Protein AF-A0AAW0Z6D0-F1 (afdb_monomer_lite)

Secondary structure (DSSP, 8-state):
-PPPPTTTT-EEEE--TTT--HHHHSTTTT-S-PEEEE---SSTTS-SEEEEEEETTTTEEEEEEE-SSEEEEEEEESSHHHHHHHHHHTHHHHHHHHHTTTTT---HHHHHHHHHHH-HHHHHHHGGGSTTTTPPPP---HHHHHHHHTTSGGGHHHHHHHHHHHHHHH-SSTTHHHHHHHHGGGS-HHHHHHHHHTSTT--HHHHHHHHHHHS-----S-SS--

Radius of gyration: 23.12 Å; chains: 1; bounding box: 53×52×64 Å

InterPro domains:
  IPR011257 DNA glycosylase [SSF48150] (135-218)
  IPR012904 8-oxoguanine DNA glycosylase, N-terminal [PF07934] (13-146)
  IPR052054 Oxidative DNA damage repair enzyme [PTHR10242] (6-147)

Sequence (226 aa):
MSRPPFPSGWSAIPISPKNLMLANTLPVGQSFLWHRHTLPTSSQSLPGEEFARAVNHPPRVVCLRQTSTHLYYTAVHGSQEDAELDKERGLTRAWLDDYFHLRTQPDLEGLYDGWRARDPALFGKVEVDGRAVGVRVLRQDPWECLIADMGFGYRASFIESTLQSLLAEFGDEPGRIETGLLSWRDLDVEVVREKLIALKGVGRKVADCVMLMCMDKVGDTKLIEG

Foldseek 3Di:
DDDDDPPPQKDKDFDALLQAPCQLADPPLLDLFWDKDADDDPDLAFFRIKIWGFDVPPTWIKIWGDHRTIIIIHIGDPDPVVRVVCVVVVVVVVQVCQFQVCPVCVCVVVVLVVVCVVPVPPSVCQVVVVSNRRHGRTPDDVVSVVCVVVVVSVCPVLVVQQVVVLCVVQNDPPCSSVVVLLVLLVDDLVVQQVVQCVRPPDDSVNSVVCCVPPSVCDDDPPPPDD

Structure (mmCIF, N/CA/C/O backbone):
data_AF-A0AAW0Z6D0-F1
#
_entry.id   AF-A0AAW0Z6D0-F1
#
loop_
_atom_site.group_PDB
_atom_site.id
_atom_site.type_symbol
_atom_site.label_atom_id
_atom_site.label_alt_id
_atom_site.label_comp_id
_atom_site.label_asym_id
_atom_site.label_entity_id
_atom_site.label_seq_id
_atom_site.pdbx_PDB_ins_code
_atom_site.Cartn_x
_atom_site.Cartn_y
_atom_site.Cartn_z
_atom_site.occupancy
_atom_site.B_iso_or_equiv
_atom_site.auth_seq_id
_atom_site.auth_comp_id
_atom_site.auth_asym_id
_atom_site.auth_atom_id
_atom_site.pdbx_PDB_model_num
ATOM 1 N N . MET A 1 1 ? 5.288 16.430 8.144 1.00 59.41 1 MET A N 1
ATOM 2 C CA . MET A 1 1 ? 4.992 16.098 9.561 1.00 59.41 1 MET A CA 1
ATOM 3 C C . MET A 1 1 ? 5.639 14.773 9.934 1.00 59.41 1 MET A C 1
ATOM 5 O O . MET A 1 1 ? 5.851 13.957 9.046 1.00 59.41 1 MET A O 1
ATOM 9 N N . SER A 1 2 ? 5.970 14.553 11.209 1.00 73.44 2 SER A N 1
ATOM 10 C CA . SER A 1 2 ? 6.489 13.263 11.683 1.00 73.44 2 SER A CA 1
ATOM 11 C C . SER A 1 2 ? 5.360 12.247 11.901 1.00 73.44 2 SER A C 1
ATOM 13 O O . SER A 1 2 ? 4.206 12.609 12.126 1.00 73.44 2 SER A O 1
ATOM 15 N N . ARG A 1 3 ? 5.695 10.956 11.813 1.00 78.38 3 ARG A N 1
ATOM 16 C CA . ARG A 1 3 ? 4.761 9.850 12.066 1.00 78.38 3 ARG A CA 1
ATOM 17 C C . ARG A 1 3 ? 4.301 9.859 13.535 1.00 78.38 3 ARG A C 1
ATOM 19 O O . ARG A 1 3 ? 5.161 9.960 14.413 1.00 78.38 3 ARG A O 1
ATOM 26 N N . PRO A 1 4 ? 2.996 9.698 13.827 1.00 85.06 4 PRO A N 1
ATOM 27 C CA . PRO A 1 4 ? 2.505 9.711 15.201 1.00 85.06 4 PRO A CA 1
ATOM 28 C C . PRO A 1 4 ? 2.967 8.472 15.998 1.00 85.06 4 PRO A C 1
ATOM 30 O O . PRO A 1 4 ? 3.111 7.380 15.429 1.00 85.06 4 PRO A O 1
ATOM 33 N N . PRO A 1 5 ? 3.195 8.616 17.318 1.00 86.81 5 PRO A N 1
ATOM 34 C CA . PRO A 1 5 ? 3.702 7.539 18.162 1.00 86.81 5 PRO A CA 1
ATOM 35 C C . PRO A 1 5 ? 2.630 6.476 18.416 1.00 86.81 5 PRO A C 1
ATOM 37 O O . PRO A 1 5 ? 1.617 6.749 19.043 1.00 86.81 5 PRO A O 1
ATOM 40 N N . PHE A 1 6 ? 2.869 5.231 18.007 1.00 86.75 6 PHE A N 1
ATOM 41 C CA . PHE A 1 6 ? 1.928 4.136 18.261 1.00 86.75 6 PHE A CA 1
ATOM 42 C C . PHE A 1 6 ? 1.764 3.847 19.771 1.00 86.75 6 PHE A C 1
ATOM 44 O O . PHE A 1 6 ? 2.776 3.763 20.469 1.00 86.75 6 PHE A O 1
ATOM 51 N N . PRO A 1 7 ? 0.535 3.623 20.283 1.00 86.00 7 PRO A N 1
ATOM 52 C CA . PRO A 1 7 ? -0.742 3.576 19.556 1.00 86.00 7 PRO A CA 1
ATOM 53 C C . PRO A 1 7 ? -1.450 4.937 19.410 1.00 86.00 7 PRO A C 1
ATOM 55 O O . PRO A 1 7 ? -2.489 5.016 18.761 1.00 86.00 7 PRO A O 1
ATOM 58 N N . SER A 1 8 ? -0.921 6.009 20.000 1.00 88.81 8 SER A N 1
ATOM 59 C CA . SER A 1 8 ? -1.531 7.341 19.939 1.00 88.81 8 SER A CA 1
ATOM 60 C C . SER A 1 8 ? -1.540 7.906 18.512 1.00 88.81 8 SER A C 1
ATOM 62 O O . SER A 1 8 ? -0.553 7.852 17.784 1.00 88.81 8 SER A O 1
ATOM 64 N N . GLY A 1 9 ? -2.678 8.451 18.083 1.00 87.06 9 GLY A N 1
ATOM 65 C CA . GLY A 1 9 ? -2.841 8.976 16.722 1.00 87.06 9 GLY A CA 1
ATOM 66 C C . GLY A 1 9 ? -3.036 7.908 15.640 1.00 87.06 9 GLY A C 1
ATOM 67 O O . GLY A 1 9 ? -3.141 8.261 14.470 1.00 87.06 9 GLY A O 1
ATOM 68 N N . TRP A 1 10 ? -3.134 6.626 16.009 1.00 94.38 10 TRP A N 1
ATOM 69 C CA . TRP A 1 10 ? -3.521 5.555 15.094 1.00 94.38 10 TRP A CA 1
ATOM 70 C C . TRP A 1 10 ? -5.014 5.258 15.213 1.00 94.38 10 TRP A C 1
ATOM 72 O O . TRP A 1 10 ? -5.577 5.206 16.306 1.00 94.38 10 TRP A O 1
ATOM 82 N N . SER A 1 11 ? -5.652 5.028 14.072 1.00 95.94 11 SER A N 1
ATOM 83 C CA . SER A 1 11 ? -7.020 4.519 13.995 1.00 95.94 11 SER A CA 1
ATOM 84 C C . SER A 1 11 ? -7.011 2.993 13.920 1.00 95.94 11 SER A C 1
ATOM 86 O O . SER A 1 11 ? -6.005 2.396 13.537 1.00 95.94 11 SER A O 1
ATOM 88 N N . ALA A 1 12 ? -8.123 2.349 14.277 1.00 95.94 12 ALA A N 1
ATOM 89 C CA . ALA A 1 12 ? -8.227 0.892 14.319 1.00 95.94 12 ALA A CA 1
ATOM 90 C C . ALA A 1 12 ? -9.476 0.382 13.589 1.00 95.94 12 ALA A C 1
ATOM 92 O O . ALA A 1 12 ? -10.545 0.991 13.642 1.00 95.94 12 ALA A O 1
ATOM 93 N N . ILE A 1 13 ? -9.333 -0.764 12.927 1.00 96.06 13 ILE A N 1
ATOM 94 C CA . ILE A 1 13 ? -10.403 -1.526 12.282 1.00 96.06 13 ILE A CA 1
ATOM 95 C C . ILE A 1 13 ? -10.429 -2.910 12.943 1.00 96.06 13 ILE A C 1
ATOM 97 O O . ILE A 1 13 ? -9.419 -3.613 12.868 1.00 96.06 13 ILE A O 1
ATOM 101 N N . PRO A 1 14 ? -11.533 -3.319 13.594 1.00 95.62 14 PRO A N 1
ATOM 102 C CA . PRO A 1 14 ? -11.667 -4.675 14.119 1.00 95.62 14 PRO A CA 1
ATOM 103 C C . PRO A 1 14 ? -11.673 -5.676 12.962 1.00 95.62 14 PRO A C 1
ATOM 105 O O . PRO A 1 14 ? -12.552 -5.626 12.103 1.00 95.62 14 PRO A O 1
ATOM 108 N N . ILE A 1 15 ? -10.677 -6.557 12.913 1.00 94.12 15 ILE A N 1
ATOM 109 C CA . ILE A 1 15 ? -10.559 -7.586 11.878 1.00 94.12 15 ILE A CA 1
ATOM 110 C C . ILE A 1 15 ? -9.649 -8.713 12.360 1.00 94.12 15 ILE A C 1
ATOM 112 O O . ILE A 1 15 ? -8.571 -8.473 12.907 1.00 94.12 15 ILE A O 1
ATOM 116 N N . SER A 1 16 ? -10.081 -9.957 12.153 1.00 93.25 16 SER A N 1
ATOM 117 C CA . SER A 1 16 ? -9.270 -11.125 12.488 1.00 93.25 16 SER A CA 1
ATOM 118 C C . SER A 1 16 ? -8.226 -11.408 11.395 1.00 93.25 16 SER A C 1
ATOM 120 O O . SER A 1 16 ? -8.489 -11.163 10.214 1.00 93.25 16 SER A O 1
ATOM 122 N N . PRO A 1 17 ? -7.077 -12.013 11.743 1.00 91.62 17 PRO A N 1
ATOM 123 C CA . PRO A 1 17 ? -6.090 -12.492 10.779 1.00 91.62 17 PRO A CA 1
ATOM 124 C C . PRO A 1 17 ? -6.643 -13.430 9.707 1.00 91.62 17 PRO A C 1
ATOM 126 O O . PRO A 1 17 ? -6.118 -13.466 8.604 1.00 91.62 17 PRO A O 1
ATOM 129 N N . LYS A 1 18 ? -7.716 -14.171 10.005 1.00 90.94 18 LYS A N 1
ATOM 130 C CA . LYS A 1 18 ? -8.397 -15.027 9.025 1.00 90.94 18 LYS A CA 1
ATOM 131 C C . LYS A 1 18 ? -9.112 -14.232 7.940 1.00 90.94 18 LYS A C 1
ATOM 133 O O . LYS A 1 18 ? -9.241 -14.707 6.819 1.00 90.94 18 LYS A O 1
ATOM 138 N N . ASN A 1 19 ? -9.539 -13.016 8.272 1.00 91.81 19 ASN A N 1
ATOM 139 C CA . ASN A 1 19 ? -10.192 -12.122 7.336 1.00 91.81 19 ASN A CA 1
ATOM 140 C C . ASN A 1 19 ? -9.215 -11.225 6.589 1.00 91.81 19 ASN A C 1
ATOM 142 O O . ASN A 1 19 ? -9.498 -10.878 5.452 1.00 91.81 19 ASN A O 1
ATOM 146 N N . LEU A 1 20 ? -8.084 -10.855 7.182 1.00 94.06 20 LEU A N 1
ATOM 147 C CA . LEU A 1 20 ? -6.993 -10.160 6.502 1.00 94.06 20 LEU A CA 1
ATOM 148 C C . LEU A 1 20 ? -5.705 -10.392 7.283 1.00 94.06 20 LEU A C 1
ATOM 150 O O . LEU A 1 20 ? -5.649 -10.052 8.460 1.00 94.06 20 LEU A O 1
ATOM 154 N N . MET A 1 21 ? -4.655 -10.879 6.632 1.00 93.31 21 MET A N 1
ATOM 155 C CA . MET A 1 21 ? -3.312 -10.953 7.208 1.00 93.31 21 MET A CA 1
ATOM 156 C C . MET A 1 21 ? -2.340 -10.176 6.327 1.00 93.31 21 MET A C 1
ATOM 158 O O . MET A 1 21 ? -2.068 -10.573 5.192 1.00 93.31 21 MET A O 1
ATOM 162 N N . LEU A 1 22 ? -1.800 -9.066 6.846 1.00 93.50 22 LEU A N 1
ATOM 163 C CA . LEU A 1 22 ? -0.927 -8.171 6.073 1.00 93.50 22 LEU A CA 1
ATOM 164 C C . LEU A 1 22 ? 0.319 -8.898 5.560 1.00 93.50 22 LEU A C 1
ATOM 166 O O . LEU A 1 22 ? 0.654 -8.786 4.383 1.00 93.50 22 LEU A O 1
ATOM 170 N N . ALA A 1 23 ? 0.955 -9.693 6.424 1.00 90.62 23 ALA A N 1
ATOM 171 C CA . ALA A 1 23 ? 2.169 -10.442 6.102 1.00 90.62 23 ALA A CA 1
ATOM 172 C C . ALA A 1 23 ? 1.971 -11.486 4.990 1.00 90.62 23 ALA A C 1
ATOM 174 O O . ALA A 1 23 ? 2.928 -11.794 4.284 1.00 90.62 23 ALA A O 1
ATOM 175 N N . ASN A 1 24 ? 0.740 -11.972 4.807 1.00 89.44 24 ASN A N 1
ATOM 176 C CA . ASN A 1 24 ? 0.394 -12.933 3.761 1.00 89.44 24 ASN A CA 1
ATOM 177 C C . ASN A 1 24 ? -0.228 -12.258 2.526 1.00 89.44 24 ASN A C 1
ATOM 179 O O . ASN A 1 24 ? -0.246 -12.847 1.455 1.00 89.44 24 ASN A O 1
ATOM 183 N N . THR A 1 25 ? -0.748 -11.033 2.648 1.00 87.69 25 THR A N 1
ATOM 184 C CA . THR A 1 25 ? -1.455 -10.336 1.557 1.00 87.69 25 THR A CA 1
ATOM 185 C C . THR A 1 25 ? -0.555 -9.372 0.788 1.00 87.69 25 THR A C 1
ATOM 187 O O . THR A 1 25 ? -0.628 -9.289 -0.434 1.00 87.69 25 THR A O 1
ATOM 190 N N . LEU A 1 26 ? 0.289 -8.609 1.484 1.00 88.38 26 LEU A N 1
ATOM 191 C CA . LEU A 1 26 ? 1.063 -7.531 0.864 1.00 88.38 26 LEU A CA 1
ATOM 192 C C . LEU A 1 26 ? 2.325 -8.018 0.127 1.00 88.38 26 LEU A C 1
ATOM 194 O O . LEU A 1 26 ? 2.569 -7.523 -0.969 1.00 88.38 26 LEU A O 1
ATOM 198 N N . PRO A 1 27 ? 3.104 -8.993 0.643 1.00 77.81 27 PRO A N 1
ATOM 199 C CA . PRO A 1 27 ? 4.352 -9.418 -0.003 1.00 77.81 27 PRO A CA 1
ATOM 200 C C . PRO A 1 27 ? 4.187 -10.407 -1.167 1.00 77.81 27 PRO A C 1
ATOM 202 O O . PRO A 1 27 ? 5.167 -10.722 -1.835 1.00 77.81 27 PRO A O 1
ATOM 205 N N . VAL A 1 28 ? 2.985 -10.936 -1.412 1.00 69.06 28 VAL A N 1
ATOM 206 C CA . VAL A 1 28 ? 2.760 -12.078 -2.327 1.00 69.06 28 VAL A CA 1
ATOM 207 C C . VAL A 1 28 ? 2.680 -11.690 -3.809 1.00 69.06 28 VAL A C 1
ATOM 209 O O . VAL A 1 28 ? 1.973 -12.319 -4.588 1.00 69.06 28 VAL A O 1
ATOM 212 N N . GLY A 1 29 ? 3.389 -10.633 -4.212 1.00 63.50 29 GLY A N 1
ATOM 213 C CA . GLY A 1 29 ? 3.489 -10.209 -5.613 1.00 63.50 29 GLY A CA 1
ATOM 214 C C . GLY A 1 29 ? 2.241 -9.529 -6.179 1.00 63.50 29 GLY A C 1
ATOM 215 O O . GLY A 1 29 ? 2.231 -9.185 -7.354 1.00 63.50 29 GLY A O 1
ATOM 216 N N . GLN A 1 30 ? 1.212 -9.298 -5.357 1.00 66.06 30 GLN A N 1
ATOM 217 C CA . GLN A 1 30 ? 0.069 -8.477 -5.754 1.00 66.06 30 GLN A CA 1
ATOM 218 C C . GLN A 1 30 ? 0.464 -7.005 -5.808 1.00 66.06 30 GLN A C 1
ATOM 220 O O . GLN A 1 30 ? 0.179 -6.334 -6.782 1.00 66.06 30 GLN A O 1
ATOM 225 N N . SER A 1 31 ? 1.172 -6.496 -4.796 1.00 70.50 31 SER A N 1
ATOM 226 C CA . SER A 1 31 ? 1.625 -5.105 -4.749 1.00 70.50 31 SER A CA 1
ATOM 227 C C . SER A 1 31 ? 3.102 -5.014 -4.405 1.00 70.50 31 SER A C 1
ATOM 229 O O . SER A 1 31 ? 3.565 -5.654 -3.468 1.00 70.50 31 SER A O 1
ATOM 231 N N . PHE A 1 32 ? 3.833 -4.184 -5.150 1.00 71.12 32 PHE A N 1
ATOM 232 C CA . PHE A 1 32 ? 5.273 -3.960 -4.964 1.00 71.12 32 PHE A CA 1
ATOM 233 C C . PHE A 1 32 ? 5.589 -2.667 -4.201 1.00 71.12 32 PHE A C 1
ATOM 235 O O . PHE A 1 32 ? 6.750 -2.360 -3.963 1.00 71.12 32 PHE A O 1
ATOM 242 N N . LEU A 1 33 ? 4.559 -1.900 -3.831 1.00 81.81 33 LEU A N 1
ATOM 243 C CA . LEU A 1 33 ? 4.694 -0.558 -3.250 1.00 81.81 33 LEU A CA 1
ATOM 244 C C . LEU A 1 33 ? 4.626 -0.545 -1.717 1.00 81.81 33 LEU A C 1
ATOM 246 O O . LEU A 1 33 ? 4.715 0.516 -1.101 1.00 81.81 33 LEU A O 1
ATOM 250 N N . TRP A 1 34 ? 4.416 -1.707 -1.097 1.00 88.88 34 TRP A N 1
ATOM 251 C CA . TRP A 1 34 ? 4.410 -1.840 0.354 1.00 88.88 34 TRP A CA 1
ATOM 252 C C . TRP A 1 34 ? 5.808 -2.168 0.866 1.00 88.88 34 TRP A C 1
ATOM 254 O O . TRP A 1 34 ? 6.367 -3.219 0.560 1.00 88.88 34 TRP A O 1
ATOM 264 N N . HIS A 1 35 ? 6.333 -1.291 1.711 1.00 88.62 35 HIS A N 1
ATOM 265 C CA . HIS A 1 35 ? 7.587 -1.486 2.422 1.00 88.62 35 HIS A CA 1
ATOM 266 C C . HIS A 1 35 ? 7.304 -2.090 3.795 1.00 88.62 35 HIS A C 1
ATOM 268 O O . HIS A 1 35 ? 6.498 -1.557 4.558 1.00 88.62 35 HIS A O 1
ATOM 274 N N . ARG A 1 36 ? 7.958 -3.210 4.109 1.00 91.00 36 ARG A N 1
ATOM 275 C CA . ARG A 1 36 ? 7.839 -3.908 5.395 1.00 91.00 36 ARG A CA 1
ATOM 276 C C . ARG A 1 36 ? 9.007 -3.526 6.297 1.00 91.00 36 ARG A C 1
ATOM 278 O O . ARG A 1 36 ? 10.161 -3.658 5.901 1.00 91.00 36 ARG A O 1
ATOM 285 N N . HIS A 1 37 ? 8.700 -3.123 7.521 1.00 89.81 37 HIS A N 1
ATOM 286 C CA . HIS A 1 37 ? 9.673 -2.799 8.555 1.00 89.81 37 HIS A CA 1
ATOM 287 C C . HIS A 1 37 ? 9.439 -3.669 9.786 1.00 89.81 37 HIS A C 1
ATOM 289 O O . HIS A 1 37 ? 8.338 -3.695 10.337 1.00 89.81 37 HIS A O 1
ATOM 295 N N . THR A 1 38 ? 10.483 -4.358 10.240 1.00 90.12 38 THR A N 1
ATOM 296 C CA . THR A 1 38 ? 10.457 -5.091 11.510 1.00 90.12 38 THR A CA 1
ATOM 297 C C . THR A 1 38 ? 10.580 -4.105 12.664 1.00 90.12 38 THR A C 1
ATOM 299 O O . THR A 1 38 ? 11.458 -3.241 12.663 1.00 90.12 38 THR A O 1
ATOM 302 N N . LEU A 1 39 ? 9.707 -4.233 13.658 1.00 87.44 39 LEU A N 1
ATOM 303 C CA . LEU A 1 39 ? 9.713 -3.405 14.854 1.00 87.44 39 LEU A CA 1
ATOM 304 C C . LEU A 1 39 ? 10.404 -4.147 16.011 1.00 87.44 39 LEU A C 1
ATOM 306 O O . LEU A 1 39 ? 10.239 -5.364 16.150 1.00 87.44 39 LEU A O 1
ATOM 310 N N . PRO A 1 40 ? 11.152 -3.438 16.880 1.00 80.94 40 PRO A N 1
ATOM 311 C CA . PRO A 1 40 ? 11.697 -4.035 18.091 1.00 80.94 40 PRO A CA 1
ATOM 312 C C . PRO A 1 40 ? 10.534 -4.499 18.973 1.00 80.94 40 PRO A C 1
ATOM 314 O O . PRO A 1 40 ? 9.763 -3.689 19.485 1.00 80.94 40 PRO A O 1
ATOM 317 N N . THR A 1 41 ? 10.372 -5.813 19.107 1.00 69.62 41 THR A N 1
ATOM 318 C CA . THR A 1 41 ? 9.233 -6.398 19.820 1.00 69.62 41 THR A CA 1
ATOM 319 C C . THR A 1 41 ? 9.615 -6.633 21.279 1.00 69.62 41 THR A C 1
ATOM 321 O O . THR A 1 41 ? 10.522 -7.411 21.559 1.00 69.62 41 THR A O 1
ATOM 324 N N . SER A 1 42 ? 8.924 -5.975 22.212 1.00 57.97 42 SER A N 1
ATOM 325 C CA . SER A 1 42 ? 9.089 -6.178 23.662 1.00 57.97 42 SER A CA 1
ATOM 326 C C . SER A 1 42 ? 7.956 -6.997 24.299 1.00 57.97 42 SER A C 1
ATOM 328 O O . SER A 1 42 ? 8.111 -7.476 25.420 1.00 57.97 42 SER A O 1
ATOM 330 N N . SER A 1 43 ? 6.836 -7.219 23.597 1.00 63.41 43 SER A N 1
ATOM 331 C CA . SER A 1 43 ? 5.714 -8.052 24.056 1.00 63.41 43 SER A CA 1
ATOM 332 C C . SER A 1 43 ? 4.916 -8.653 22.889 1.00 63.41 43 SER A C 1
ATOM 334 O O . SER A 1 43 ? 4.862 -8.078 21.806 1.00 63.41 43 SER A O 1
ATOM 336 N N . GLN A 1 44 ? 4.233 -9.784 23.121 1.00 62.66 44 GLN A N 1
ATOM 337 C CA . GLN A 1 44 ? 3.350 -10.430 22.128 1.00 62.66 44 GLN A CA 1
ATOM 338 C C . GLN A 1 44 ? 2.099 -9.603 21.766 1.00 62.66 44 GLN A C 1
ATOM 340 O O . GLN A 1 44 ? 1.427 -9.906 20.785 1.00 62.66 44 GLN A O 1
ATOM 345 N N . SER A 1 45 ? 1.754 -8.586 22.562 1.00 69.00 45 SER A N 1
ATOM 346 C CA . SER A 1 45 ? 0.556 -7.760 22.357 1.00 69.00 45 SER A CA 1
ATOM 347 C C . SER A 1 45 ? 0.771 -6.583 21.406 1.00 69.00 45 SER A C 1
ATOM 349 O O . SER A 1 45 ? -0.205 -5.991 20.942 1.00 69.00 45 SER A O 1
ATOM 351 N N . LEU A 1 46 ? 2.026 -6.229 21.119 1.00 79.69 46 LEU A N 1
ATOM 352 C CA . LEU A 1 46 ? 2.366 -5.149 20.204 1.00 79.69 46 LEU A CA 1
ATOM 353 C C . LEU A 1 46 ? 2.633 -5.701 18.796 1.00 79.69 46 LEU A C 1
ATOM 355 O O . LEU A 1 46 ? 3.179 -6.796 18.659 1.00 79.69 46 LEU A O 1
ATOM 359 N N . PRO A 1 47 ? 2.284 -4.950 17.738 1.00 84.56 47 PRO A N 1
ATOM 360 C CA . PRO A 1 47 ? 2.651 -5.323 16.380 1.00 84.56 47 PRO A CA 1
ATOM 361 C C . PRO A 1 47 ? 4.174 -5.441 16.242 1.00 84.56 47 PRO A C 1
ATOM 363 O O . PRO A 1 47 ? 4.895 -4.485 16.525 1.00 84.56 47 PRO A O 1
ATOM 366 N N . GLY A 1 48 ? 4.653 -6.597 15.780 1.00 87.75 48 GLY A N 1
ATOM 367 C CA . GLY A 1 48 ? 6.078 -6.822 15.506 1.00 87.75 48 GLY A CA 1
ATOM 368 C C . GLY A 1 48 ? 6.545 -6.246 14.169 1.00 87.75 48 GLY A C 1
ATOM 369 O O . GLY A 1 48 ? 7.738 -6.245 13.878 1.00 87.75 48 GLY A O 1
ATOM 370 N N . GLU A 1 49 ? 5.618 -5.757 13.343 1.00 92.25 49 GLU A N 1
ATOM 371 C CA . GLU A 1 49 ? 5.889 -5.294 11.985 1.00 92.25 49 GLU A CA 1
ATOM 372 C C . GLU A 1 49 ? 5.018 -4.094 11.622 1.00 92.25 49 GLU A C 1
ATOM 374 O O . GLU A 1 49 ? 3.900 -3.931 12.122 1.00 92.25 49 GLU A O 1
ATOM 379 N N . GLU A 1 50 ? 5.529 -3.278 10.709 1.00 93.81 50 GLU A N 1
ATOM 380 C CA . GLU A 1 50 ? 4.813 -2.176 10.085 1.00 93.81 50 GLU A CA 1
ATOM 381 C C . GLU A 1 50 ? 4.937 -2.258 8.565 1.00 93.81 50 GLU A C 1
ATOM 383 O O . GLU A 1 50 ? 6.003 -2.564 8.033 1.00 93.81 50 GLU A O 1
ATOM 388 N N . PHE A 1 51 ? 3.848 -1.946 7.870 1.00 94.69 51 PHE A N 1
ATOM 389 C CA . PHE A 1 51 ? 3.816 -1.827 6.419 1.00 94.69 51 PHE A CA 1
ATOM 390 C C . PHE A 1 51 ? 3.534 -0.378 6.041 1.00 94.69 51 PHE A C 1
ATOM 392 O O . PHE A 1 51 ? 2.564 0.198 6.525 1.00 94.69 51 PHE A O 1
ATOM 399 N N . ALA A 1 52 ? 4.354 0.215 5.180 1.00 94.06 52 ALA A N 1
ATOM 400 C CA . ALA A 1 52 ? 4.195 1.592 4.728 1.00 94.06 52 ALA A CA 1
ATOM 401 C C . ALA A 1 52 ? 4.099 1.662 3.202 1.00 94.06 52 ALA A C 1
ATOM 403 O O . ALA A 1 52 ? 4.810 0.945 2.501 1.00 94.06 52 ALA A O 1
ATOM 404 N N . ARG A 1 53 ? 3.226 2.529 2.686 1.00 92.06 53 ARG A N 1
ATOM 405 C CA . ARG A 1 53 ? 3.063 2.763 1.247 1.00 92.06 53 ARG A CA 1
ATOM 406 C C . ARG A 1 53 ? 2.649 4.205 0.966 1.00 92.06 53 ARG A C 1
ATOM 408 O O . ARG A 1 53 ? 1.788 4.746 1.657 1.00 92.06 53 ARG A O 1
ATOM 415 N N . ALA A 1 54 ? 3.205 4.795 -0.089 1.00 90.19 54 ALA A N 1
ATOM 416 C CA . ALA A 1 54 ? 2.710 6.050 -0.648 1.00 90.19 54 ALA A CA 1
ATOM 417 C C . ALA A 1 54 ? 1.408 5.828 -1.438 1.00 90.19 54 ALA A C 1
ATOM 419 O O . ALA A 1 54 ? 1.294 4.898 -2.238 1.00 90.19 54 ALA A O 1
ATOM 420 N N . VAL A 1 55 ? 0.427 6.691 -1.200 1.00 89.00 55 VAL A N 1
ATOM 421 C CA . VAL A 1 55 ? -0.891 6.684 -1.834 1.00 89.00 55 VAL A CA 1
ATOM 422 C C . VAL A 1 55 ? -1.159 8.084 -2.365 1.00 89.00 55 VAL A C 1
ATOM 424 O O . VAL A 1 55 ? -0.958 9.066 -1.654 1.00 89.00 55 VAL A O 1
ATOM 427 N N . ASN A 1 56 ? -1.620 8.172 -3.609 1.00 81.31 56 ASN A N 1
ATOM 428 C CA . ASN A 1 56 ? -2.001 9.436 -4.232 1.00 81.31 56 ASN A CA 1
ATOM 429 C C . ASN A 1 56 ? -3.489 9.743 -3.997 1.00 81.31 56 ASN A C 1
ATOM 431 O O . ASN A 1 56 ? -4.256 8.888 -3.557 1.00 81.31 56 ASN A O 1
ATOM 435 N N . HIS A 1 57 ? -3.894 10.980 -4.294 1.00 79.75 57 HIS A N 1
ATOM 436 C CA . HIS A 1 57 ? -5.287 11.445 -4.225 1.00 79.75 57 HIS A CA 1
ATOM 437 C C . HIS A 1 57 ? -5.973 11.275 -2.845 1.00 79.75 57 HIS A C 1
ATOM 439 O O . HIS A 1 57 ? -6.880 10.454 -2.694 1.00 79.75 57 HIS A O 1
ATOM 445 N N . PRO A 1 58 ? -5.595 12.072 -1.826 1.00 84.88 58 PRO A N 1
ATOM 446 C CA . PRO A 1 58 ? -4.479 13.020 -1.807 1.00 84.88 58 PRO A CA 1
ATOM 447 C C . PRO A 1 58 ? -3.136 12.332 -1.485 1.00 84.88 58 PRO A C 1
ATOM 449 O O . PRO A 1 58 ? -3.144 11.250 -0.885 1.00 84.88 58 PRO A O 1
ATOM 452 N N . PRO A 1 59 ? -1.990 12.933 -1.864 1.00 87.81 59 PRO A N 1
ATOM 453 C CA . PRO A 1 59 ? -0.663 12.395 -1.567 1.00 87.81 59 PRO A CA 1
ATOM 454 C C . PRO A 1 59 ? -0.430 12.211 -0.063 1.00 87.81 59 PRO A C 1
ATOM 456 O O . PRO A 1 59 ? -0.460 13.169 0.711 1.00 87.81 59 PRO A O 1
ATOM 459 N N . ARG A 1 60 ? -0.189 10.970 0.360 1.00 92.88 60 ARG A N 1
ATOM 460 C CA . ARG A 1 60 ? 0.099 10.610 1.755 1.00 92.88 60 ARG A CA 1
ATOM 461 C C . ARG A 1 60 ? 0.834 9.282 1.848 1.00 92.88 60 ARG A C 1
ATOM 463 O O . ARG A 1 60 ? 0.717 8.433 0.969 1.00 92.88 60 ARG A O 1
ATOM 470 N N . VAL A 1 61 ? 1.548 9.067 2.945 1.00 94.25 61 VAL A N 1
ATOM 471 C CA . VAL A 1 61 ? 2.123 7.759 3.280 1.00 94.25 61 VAL A CA 1
ATOM 472 C C . VAL A 1 61 ? 1.216 7.076 4.289 1.00 94.25 61 VAL A C 1
ATOM 474 O O . VAL A 1 61 ? 1.076 7.551 5.412 1.00 94.25 61 VAL A O 1
ATOM 477 N N . VAL A 1 62 ? 0.602 5.964 3.893 1.00 95.88 62 VAL A N 1
ATOM 478 C CA . VAL A 1 62 ? -0.219 5.130 4.772 1.00 95.88 62 VAL A CA 1
ATOM 479 C C . VAL A 1 62 ? 0.680 4.118 5.467 1.00 95.88 62 VAL A C 1
ATOM 481 O O . VAL A 1 62 ? 1.398 3.367 4.809 1.00 95.88 62 VAL A O 1
ATOM 484 N N . CYS A 1 63 ? 0.616 4.081 6.794 1.00 95.88 63 CYS A N 1
ATOM 485 C CA . CYS A 1 63 ? 1.289 3.090 7.622 1.00 95.88 63 CYS A CA 1
ATOM 486 C C . CYS A 1 63 ? 0.251 2.163 8.256 1.00 95.88 63 CYS A C 1
ATOM 488 O O . CYS A 1 63 ? -0.758 2.628 8.787 1.00 95.88 63 CYS A O 1
ATOM 490 N N . LEU A 1 64 ? 0.528 0.863 8.241 1.00 96.69 64 LEU A N 1
ATOM 491 C CA . LEU A 1 64 ? -0.317 -0.194 8.773 1.00 96.69 64 LEU A CA 1
ATOM 492 C C . LEU A 1 64 ? 0.449 -1.032 9.787 1.00 96.69 64 LEU A C 1
ATOM 494 O O . LEU A 1 64 ? 1.605 -1.394 9.574 1.00 96.69 64 LEU A O 1
ATOM 498 N N . ARG A 1 65 ? -0.231 -1.393 10.869 1.00 95.19 65 ARG A N 1
ATOM 499 C CA . ARG A 1 65 ? 0.233 -2.363 11.861 1.00 95.19 65 ARG A CA 1
ATOM 500 C C . ARG A 1 65 ? -0.918 -3.289 12.203 1.00 95.19 65 ARG A C 1
ATOM 502 O O . ARG A 1 65 ? -2.070 -2.875 12.160 1.00 95.19 65 ARG A O 1
ATOM 509 N N . GLN A 1 66 ? -0.634 -4.532 12.558 1.00 94.69 66 GLN A N 1
ATOM 510 C CA . GLN A 1 66 ? -1.685 -5.512 12.813 1.00 94.69 66 GLN A CA 1
ATOM 511 C C . GLN A 1 66 ? -1.436 -6.275 14.111 1.00 94.69 66 GLN A C 1
ATOM 513 O O . GLN A 1 66 ? -0.302 -6.626 14.429 1.00 94.69 66 GLN A O 1
ATOM 518 N N . THR A 1 67 ? -2.517 -6.531 14.845 1.00 93.12 67 THR A N 1
ATOM 519 C CA . THR A 1 67 ? -2.567 -7.474 15.969 1.00 93.12 67 THR A CA 1
ATOM 520 C C . THR A 1 67 ? -3.499 -8.640 15.624 1.00 93.12 67 THR A C 1
ATOM 522 O O . THR A 1 67 ? -4.041 -8.722 14.523 1.00 93.12 67 THR A O 1
ATOM 525 N N . SER A 1 68 ? -3.726 -9.554 16.569 1.00 91.62 68 SER A N 1
ATOM 526 C CA . SER A 1 68 ? -4.653 -10.680 16.393 1.00 91.62 68 SER A CA 1
ATOM 527 C C . SER A 1 68 ? -6.131 -10.279 16.289 1.00 91.62 68 SER A C 1
ATOM 529 O O . SER A 1 68 ? -6.961 -11.125 15.964 1.00 91.62 68 SER A O 1
ATOM 531 N N . THR A 1 69 ? -6.479 -9.021 16.573 1.00 93.19 69 THR A N 1
ATOM 532 C CA . THR A 1 69 ? -7.877 -8.557 16.626 1.00 93.19 69 THR A CA 1
ATOM 533 C C . THR A 1 69 ? -8.141 -7.284 15.830 1.00 93.19 69 THR A C 1
ATOM 535 O O . THR A 1 69 ? -9.299 -6.993 15.530 1.00 93.19 69 THR A O 1
ATOM 538 N N . HIS A 1 70 ? -7.103 -6.511 15.504 1.00 95.12 70 HIS A N 1
ATOM 539 C CA . HIS A 1 70 ? -7.257 -5.209 14.868 1.00 95.12 70 HIS A CA 1
ATOM 540 C C . HIS A 1 70 ? -6.198 -4.961 13.796 1.00 95.12 70 HIS A C 1
ATOM 542 O O . HIS A 1 70 ? -5.023 -5.307 13.944 1.00 95.12 70 HIS A O 1
ATOM 548 N N . LEU A 1 71 ? -6.624 -4.263 12.748 1.00 96.38 71 LEU A N 1
ATOM 549 C CA . LEU A 1 71 ? -5.761 -3.550 11.821 1.00 96.38 71 LEU A CA 1
ATOM 550 C C . LEU A 1 71 ? -5.680 -2.091 12.272 1.00 96.38 71 LEU A C 1
ATOM 552 O O . LEU A 1 71 ? -6.685 -1.381 12.288 1.00 96.38 71 LEU A O 1
ATOM 556 N N . TYR A 1 72 ? -4.485 -1.641 12.617 1.00 96.75 72 TYR A N 1
ATOM 557 C CA . TYR A 1 72 ? -4.193 -0.252 12.931 1.00 96.75 72 TYR A CA 1
ATOM 558 C C . TYR A 1 72 ? -3.674 0.463 11.694 1.00 96.75 72 TYR A C 1
ATOM 560 O O . TYR A 1 72 ? -2.854 -0.083 10.953 1.00 96.75 72 TYR A O 1
ATOM 568 N N . TYR A 1 73 ? -4.107 1.704 11.503 1.00 96.94 73 TYR A N 1
ATOM 569 C CA . TYR A 1 73 ? -3.641 2.542 10.411 1.00 96.94 73 TYR A CA 1
ATOM 570 C C . TYR A 1 73 ? -3.424 3.993 10.838 1.00 96.94 73 TYR A C 1
ATOM 572 O O . TYR A 1 73 ? -4.098 4.518 11.726 1.00 96.94 73 TYR A O 1
ATOM 580 N N . THR A 1 74 ? -2.491 4.649 10.159 1.00 95.88 74 THR A N 1
ATOM 581 C CA . THR A 1 74 ? -2.302 6.101 10.181 1.00 95.88 74 THR A CA 1
ATOM 582 C C . THR A 1 74 ? -1.841 6.568 8.805 1.00 95.88 74 THR A C 1
ATOM 584 O O . THR 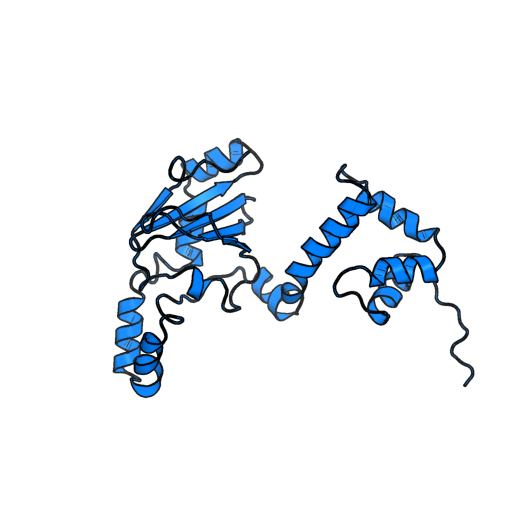A 1 74 ? -1.345 5.768 8.011 1.00 95.88 74 THR A O 1
ATOM 587 N N . ALA A 1 75 ? -1.972 7.862 8.529 1.00 95.06 75 ALA A N 1
ATOM 588 C CA . ALA A 1 75 ? -1.399 8.493 7.349 1.00 95.06 75 ALA A CA 1
ATOM 589 C C . ALA A 1 75 ? -0.476 9.652 7.752 1.00 95.06 75 ALA A C 1
ATOM 591 O O . ALA A 1 75 ? -0.697 10.300 8.774 1.00 95.06 75 ALA A O 1
ATOM 592 N N . VAL A 1 76 ? 0.580 9.867 6.968 1.00 94.12 76 VAL A N 1
ATOM 593 C CA . VAL A 1 76 ? 1.471 11.028 7.055 1.00 94.12 76 VAL A CA 1
ATOM 594 C C . VAL A 1 76 ? 1.288 11.856 5.793 1.00 94.12 76 VAL A C 1
ATOM 596 O O . VAL A 1 76 ? 1.478 11.348 4.686 1.00 94.12 76 VAL A O 1
ATOM 599 N N . HIS A 1 77 ? 0.936 13.125 5.966 1.00 92.69 77 HIS A N 1
ATOM 600 C CA . HIS A 1 77 ? 0.600 14.041 4.878 1.00 92.69 77 HIS A CA 1
ATOM 601 C C . HIS A 1 77 ? 1.712 15.065 4.641 1.00 92.69 77 HIS A C 1
ATOM 603 O O . HIS A 1 77 ? 2.517 15.361 5.535 1.00 92.69 77 HIS A O 1
ATOM 609 N N . GLY A 1 78 ? 1.749 15.599 3.418 1.00 88.00 78 GLY A N 1
ATOM 610 C CA . GLY A 1 78 ? 2.682 16.661 3.036 1.00 88.00 78 GLY A CA 1
ATOM 611 C C . GLY A 1 78 ? 2.357 18.003 3.697 1.00 88.00 78 GLY A C 1
ATOM 612 O O . GLY A 1 78 ? 3.274 18.732 4.070 1.00 88.00 78 GLY A O 1
ATOM 613 N N . SER A 1 79 ? 1.070 18.291 3.908 1.00 89.38 79 SER A N 1
ATOM 614 C CA . SER A 1 79 ? 0.569 19.530 4.510 1.00 89.38 79 SER A CA 1
ATOM 615 C C . SER A 1 79 ? -0.396 19.262 5.676 1.00 89.38 79 SER A C 1
ATOM 617 O O . SER A 1 79 ? -0.920 18.156 5.829 1.00 89.38 79 SER A O 1
ATOM 619 N N . GLN A 1 80 ? -0.624 20.279 6.515 1.00 89.00 80 GLN A N 1
ATOM 620 C CA . GLN A 1 80 ? -1.625 20.226 7.590 1.00 89.00 80 GLN A CA 1
ATOM 621 C C . GLN A 1 80 ? -3.053 20.195 7.028 1.00 89.00 80 GLN A C 1
ATOM 623 O O . GLN A 1 80 ? -3.881 19.434 7.522 1.00 89.00 80 GLN A O 1
ATOM 628 N N . GLU A 1 81 ? -3.317 20.963 5.971 1.00 89.88 81 GLU A N 1
ATOM 629 C CA . GLU A 1 81 ? -4.625 21.029 5.313 1.00 89.88 81 GLU A CA 1
ATOM 630 C C . GLU A 1 81 ? -5.057 19.652 4.786 1.00 89.88 81 GLU A C 1
ATOM 632 O O . GLU A 1 81 ? -6.182 19.218 5.030 1.00 89.88 81 GLU A O 1
ATOM 637 N N . ASP A 1 82 ? -4.140 18.909 4.151 1.00 89.50 82 ASP A N 1
ATOM 638 C CA . ASP A 1 82 ? -4.408 17.543 3.680 1.00 89.50 82 ASP A CA 1
ATOM 639 C C . ASP A 1 82 ? -4.718 16.579 4.834 1.00 89.50 82 ASP A C 1
ATOM 641 O O . ASP A 1 82 ? -5.569 15.696 4.702 1.00 89.50 82 ASP A O 1
ATOM 645 N N . ALA A 1 83 ? -4.028 16.737 5.968 1.00 90.31 83 ALA A N 1
ATOM 646 C CA . ALA A 1 83 ? -4.239 15.903 7.148 1.00 90.31 83 ALA A CA 1
ATOM 647 C C . ALA A 1 83 ? -5.615 16.155 7.782 1.00 90.31 83 ALA A C 1
ATOM 649 O O . ALA A 1 83 ? -6.304 15.211 8.176 1.00 90.31 83 ALA A O 1
ATOM 650 N N . GLU A 1 84 ? -6.028 17.419 7.867 1.00 91.75 84 GLU A N 1
ATOM 651 C CA . GLU A 1 84 ? -7.339 17.818 8.382 1.00 91.75 84 GLU A CA 1
ATOM 652 C C . GLU A 1 84 ? -8.463 17.355 7.454 1.00 91.75 84 GLU A C 1
ATOM 654 O O . GLU A 1 84 ? -9.429 16.752 7.926 1.00 91.75 84 GLU A O 1
ATOM 659 N N . LEU A 1 85 ? -8.290 17.519 6.141 1.00 91.38 85 LEU A N 1
ATOM 660 C CA . LEU A 1 85 ? -9.231 17.044 5.129 1.00 91.38 85 LEU A CA 1
ATOM 661 C C . LEU A 1 85 ? -9.411 15.519 5.175 1.00 91.38 85 LEU A C 1
ATOM 663 O O . LEU A 1 85 ? -10.538 15.021 5.113 1.00 91.38 85 LEU A O 1
ATOM 667 N N . ASP A 1 86 ? -8.314 14.764 5.290 1.00 92.94 86 ASP A N 1
ATOM 668 C CA . ASP A 1 86 ? -8.367 13.307 5.434 1.00 92.94 86 ASP A CA 1
ATOM 669 C C . ASP A 1 86 ? -9.081 12.906 6.728 1.00 92.94 86 ASP A C 1
ATOM 671 O O . ASP A 1 86 ? -9.944 12.029 6.714 1.00 92.94 86 ASP A O 1
ATOM 675 N N . LYS A 1 87 ? -8.788 13.586 7.840 1.00 90.44 87 LYS A N 1
ATOM 676 C CA . LYS A 1 87 ? -9.443 13.325 9.125 1.00 90.44 87 LYS A CA 1
ATOM 677 C C . LYS A 1 87 ? -10.946 13.611 9.079 1.00 90.44 87 LYS A C 1
ATOM 679 O O . LYS A 1 87 ? -11.717 12.825 9.622 1.00 90.44 87 LYS A O 1
ATOM 684 N N . GLU A 1 88 ? -11.357 14.705 8.444 1.00 93.38 88 GLU A N 1
ATOM 685 C CA . GLU A 1 88 ? -12.763 15.099 8.311 1.00 93.38 88 GLU A CA 1
ATOM 686 C C . GLU A 1 88 ? -13.540 14.129 7.411 1.00 93.38 88 GLU A C 1
ATOM 688 O O . GLU A 1 88 ? -14.636 13.689 7.758 1.00 93.38 88 GLU A O 1
ATOM 693 N N . ARG A 1 89 ? -12.967 13.764 6.258 1.00 93.75 89 ARG A N 1
ATOM 694 C CA . ARG A 1 89 ? -13.651 12.951 5.238 1.00 93.75 89 ARG A CA 1
ATOM 695 C C . ARG A 1 89 ? -13.393 11.451 5.353 1.00 93.75 89 ARG A C 1
ATOM 697 O O . ARG A 1 89 ? -14.029 10.667 4.651 1.00 93.75 89 ARG A O 1
ATOM 704 N N . GLY A 1 90 ? -12.458 11.038 6.204 1.00 94.62 90 GLY A N 1
ATOM 705 C CA . GLY A 1 90 ? -12.056 9.645 6.379 1.00 94.62 90 GLY A CA 1
ATOM 706 C C . GLY A 1 90 ? -11.450 9.024 5.117 1.00 94.62 90 GLY A C 1
ATOM 707 O O . GLY A 1 90 ? -11.712 7.852 4.837 1.00 94.62 90 GLY A O 1
ATOM 708 N N . LEU A 1 91 ? -10.660 9.775 4.344 1.00 94.94 91 LEU A N 1
ATOM 709 C CA . LEU A 1 91 ? -10.175 9.350 3.021 1.00 94.94 91 LEU A CA 1
ATOM 710 C C . LEU A 1 91 ? -9.280 8.110 3.109 1.00 94.94 91 LEU A C 1
ATOM 712 O O . LEU A 1 91 ? -9.428 7.172 2.327 1.00 94.94 91 LEU A O 1
ATOM 716 N N . THR A 1 92 ? -8.383 8.056 4.094 1.00 95.56 92 THR A N 1
ATOM 717 C CA . THR A 1 92 ? -7.527 6.891 4.344 1.00 95.56 92 THR A CA 1
ATOM 718 C C . THR A 1 92 ? -8.351 5.671 4.731 1.00 95.56 92 THR A C 1
ATOM 720 O O . THR A 1 92 ? -8.082 4.578 4.236 1.00 95.56 92 THR A O 1
ATOM 723 N N . ARG A 1 93 ? -9.393 5.842 5.554 1.00 96.00 93 ARG A N 1
ATOM 724 C CA . ARG A 1 93 ? -10.283 4.735 5.918 1.00 96.00 93 ARG A CA 1
ATOM 725 C C . ARG A 1 93 ? -11.045 4.210 4.706 1.00 96.00 93 ARG A C 1
ATOM 727 O O . ARG A 1 93 ? -11.062 3.004 4.484 1.00 96.00 93 ARG A O 1
ATOM 734 N N . ALA A 1 94 ? -11.651 5.108 3.933 1.00 94.69 94 ALA A N 1
ATOM 735 C CA . ALA A 1 94 ? -12.402 4.755 2.735 1.00 94.69 94 ALA A CA 1
ATOM 736 C C . ALA A 1 94 ? -11.513 4.042 1.706 1.00 94.69 94 ALA A C 1
ATOM 738 O O . ALA A 1 94 ? -11.915 3.025 1.149 1.00 94.69 94 ALA A O 1
ATOM 739 N N . TRP A 1 95 ? -10.280 4.523 1.523 1.00 94.19 95 TRP A N 1
ATOM 740 C CA . TRP A 1 95 ? -9.299 3.878 0.656 1.00 94.19 95 TRP A CA 1
ATOM 741 C C . TRP A 1 95 ? -8.930 2.473 1.139 1.00 94.19 95 TRP A C 1
ATOM 743 O O . TRP A 1 95 ? -8.925 1.555 0.333 1.00 94.19 95 TRP A O 1
ATOM 753 N N . LEU A 1 96 ? -8.673 2.265 2.436 1.00 95.44 96 LEU A N 1
ATOM 754 C CA . LEU A 1 96 ? -8.380 0.929 2.979 1.00 95.44 96 LEU A CA 1
ATOM 755 C C . LEU A 1 96 ? -9.564 -0.030 2.824 1.00 95.44 96 LEU A C 1
ATOM 757 O O . LEU A 1 96 ? -9.372 -1.193 2.467 1.00 95.44 96 LEU A O 1
ATOM 761 N N . ASP A 1 97 ? -10.779 0.459 3.083 1.00 93.88 97 ASP A N 1
ATOM 762 C CA . ASP A 1 97 ? -12.002 -0.322 2.923 1.00 93.88 97 ASP A CA 1
ATOM 763 C C . ASP A 1 97 ? -12.179 -0.799 1.472 1.00 93.88 97 ASP A C 1
ATOM 765 O O . ASP A 1 97 ? -12.628 -1.924 1.252 1.00 93.88 97 ASP A O 1
ATOM 769 N N . ASP A 1 98 ? -11.818 0.035 0.497 1.00 89.38 98 ASP A N 1
ATOM 770 C CA . ASP A 1 98 ? -11.884 -0.298 -0.925 1.00 89.38 98 ASP A CA 1
ATOM 771 C C . ASP A 1 98 ? -10.717 -1.191 -1.375 1.00 89.38 98 ASP A C 1
ATOM 773 O O . ASP A 1 98 ? -10.927 -2.250 -1.966 1.00 89.38 98 ASP A O 1
ATOM 777 N N . TYR A 1 99 ? -9.490 -0.810 -1.015 1.00 90.75 99 TYR A N 1
ATOM 778 C CA . TYR A 1 99 ? -8.245 -1.476 -1.401 1.00 90.75 99 TYR A CA 1
ATOM 779 C C . TYR A 1 99 ? -8.186 -2.937 -0.937 1.00 90.75 99 TYR A C 1
ATOM 781 O O . TYR A 1 99 ? -7.696 -3.799 -1.665 1.00 90.75 99 TYR A O 1
ATOM 789 N N . PHE A 1 100 ? -8.706 -3.228 0.261 1.00 92.62 100 PHE A N 1
ATOM 790 C CA . PHE A 1 100 ? -8.795 -4.584 0.816 1.00 92.62 100 PHE A CA 1
ATOM 791 C C . PHE A 1 100 ? -10.198 -5.207 0.694 1.00 92.62 100 PHE A C 1
ATOM 793 O O . PHE A 1 100 ? -10.448 -6.262 1.282 1.00 92.62 100 PHE A O 1
ATOM 800 N N . HIS A 1 101 ? -11.137 -4.580 -0.021 1.00 88.69 101 HIS A N 1
ATOM 801 C CA . HIS A 1 101 ? -12.522 -5.055 -0.149 1.00 88.69 101 HIS A CA 1
ATOM 802 C C . HIS A 1 101 ? -13.240 -5.300 1.195 1.00 88.69 101 HIS A C 1
ATOM 804 O O . HIS A 1 101 ? -14.068 -6.205 1.313 1.00 88.69 101 HIS A O 1
ATOM 810 N N . LEU A 1 102 ? -12.941 -4.516 2.236 1.00 91.50 102 LEU A N 1
ATOM 811 C CA . LEU A 1 102 ? -13.477 -4.737 3.587 1.00 91.50 102 LEU A CA 1
ATOM 812 C C . LEU A 1 102 ? -14.983 -4.476 3.675 1.00 91.50 102 LEU A C 1
ATOM 814 O O . LEU A 1 102 ? -15.656 -5.069 4.513 1.00 91.50 102 LEU A O 1
ATOM 818 N N . ARG A 1 103 ? -15.527 -3.601 2.819 1.00 87.69 103 ARG A N 1
ATOM 819 C CA . ARG A 1 103 ? -16.975 -3.329 2.768 1.00 87.69 103 ARG A CA 1
ATOM 820 C C . ARG A 1 103 ? -17.729 -4.299 1.872 1.00 87.69 103 ARG A C 1
ATOM 822 O O . ARG A 1 103 ? -18.808 -4.746 2.238 1.00 87.69 103 ARG A O 1
ATOM 829 N N . THR A 1 104 ? -17.182 -4.600 0.699 1.00 83.06 104 THR A N 1
ATOM 830 C CA . THR A 1 104 ? -17.845 -5.447 -0.303 1.00 83.06 104 THR A CA 1
ATOM 831 C C . THR A 1 104 ? -17.735 -6.933 0.027 1.00 83.06 104 THR A C 1
ATOM 833 O O . THR A 1 104 ? -18.633 -7.694 -0.317 1.00 83.06 104 THR A O 1
ATOM 836 N N . GLN A 1 105 ? -16.652 -7.350 0.688 1.00 84.50 105 GLN A N 1
ATOM 837 C CA . GLN A 1 105 ? -16.389 -8.736 1.085 1.00 84.50 105 GLN A CA 1
ATOM 838 C C . GLN A 1 105 ? -15.840 -8.785 2.523 1.00 84.50 105 GLN A C 1
ATOM 840 O O . GLN A 1 105 ? -14.660 -9.081 2.731 1.00 84.50 105 GLN A O 1
ATOM 845 N N . PRO A 1 106 ? -16.661 -8.462 3.538 1.00 86.19 106 PRO A N 1
ATOM 846 C CA . PRO A 1 106 ? -16.195 -8.383 4.922 1.00 86.19 106 PRO A CA 1
ATOM 847 C C . PRO A 1 106 ? -15.758 -9.744 5.480 1.00 86.19 106 PRO A C 1
ATOM 849 O O . PRO A 1 106 ? -14.777 -9.799 6.218 1.00 86.19 106 PRO A O 1
ATOM 852 N N . ASP A 1 107 ? -16.434 -10.826 5.083 1.00 90.06 107 ASP A N 1
ATOM 853 C CA . ASP A 1 107 ? -16.200 -12.186 5.577 1.00 90.06 107 ASP A CA 1
ATOM 854 C C . ASP A 1 107 ? -15.461 -13.046 4.540 1.00 90.06 107 ASP A C 1
ATOM 856 O O . ASP A 1 107 ? -16.055 -13.753 3.724 1.00 90.06 107 ASP A O 1
ATOM 860 N N . LEU A 1 108 ? -14.134 -12.941 4.545 1.00 86.94 108 LEU A N 1
ATOM 861 C CA . LEU A 1 108 ? -13.268 -13.779 3.720 1.00 86.94 108 LEU A CA 1
ATOM 862 C C . LEU A 1 108 ? -13.268 -15.228 4.220 1.00 86.94 108 LEU A C 1
ATOM 864 O O . LEU A 1 108 ? -13.192 -16.142 3.406 1.00 86.94 108 LEU A O 1
ATOM 868 N N . GLU A 1 109 ? -13.366 -15.446 5.532 1.00 88.75 109 GLU A N 1
ATOM 869 C CA . GLU A 1 109 ? -13.375 -16.794 6.109 1.00 88.75 109 GLU A CA 1
ATOM 870 C C . GLU A 1 109 ? -14.570 -17.604 5.585 1.00 88.75 109 GLU A C 1
ATOM 872 O O . GLU A 1 109 ? -14.380 -18.714 5.089 1.00 88.75 109 GLU A O 1
ATOM 877 N N . GLY A 1 110 ? -15.760 -16.997 5.537 1.00 87.56 110 GLY A N 1
ATOM 878 C CA . GLY A 1 110 ? -16.939 -17.608 4.923 1.00 87.56 110 GLY A CA 1
ATOM 879 C C . GLY A 1 110 ? -16.778 -17.915 3.425 1.00 87.56 110 GLY A C 1
ATOM 880 O O . GLY A 1 110 ? -17.275 -18.937 2.942 1.00 87.56 110 GLY A O 1
ATOM 881 N N . LEU A 1 111 ? -16.040 -17.089 2.666 1.00 85.00 111 LEU A N 1
ATOM 882 C CA . LEU A 1 111 ? -15.715 -17.392 1.262 1.00 85.00 111 LEU A CA 1
ATOM 883 C C . LEU A 1 111 ? -14.806 -18.620 1.146 1.00 85.00 111 LEU A C 1
ATOM 885 O O . LEU A 1 111 ? -15.051 -19.483 0.298 1.00 85.00 111 LEU A O 1
ATOM 889 N N . TYR A 1 112 ? -13.797 -18.717 2.011 1.00 84.31 112 TYR A N 1
ATOM 890 C CA . TYR A 1 112 ? -12.916 -19.877 2.076 1.00 84.31 112 TYR A CA 1
ATOM 891 C C . TYR A 1 112 ? -13.675 -21.146 2.472 1.00 84.31 112 TYR A C 1
ATOM 893 O O . TYR A 1 112 ? -13.444 -22.185 1.859 1.00 84.31 112 TYR A O 1
ATOM 901 N N . ASP A 1 113 ? -14.618 -21.076 3.412 1.00 86.38 113 ASP A N 1
ATOM 902 C CA . ASP A 1 113 ? -15.488 -22.208 3.752 1.00 86.38 113 ASP A CA 1
ATOM 903 C C . ASP A 1 113 ? -16.312 -22.670 2.545 1.00 86.38 113 ASP A C 1
ATOM 905 O O . ASP A 1 113 ? -16.367 -23.864 2.235 1.00 86.38 113 ASP A O 1
ATOM 909 N N . GLY A 1 114 ? -16.873 -21.725 1.786 1.00 85.88 114 GLY A N 1
ATOM 910 C CA . GLY A 1 114 ? -17.564 -22.020 0.533 1.00 85.88 114 GLY A CA 1
ATOM 911 C C . GLY A 1 114 ? -16.658 -22.662 -0.525 1.00 85.88 114 GLY A C 1
ATOM 912 O O . GLY A 1 114 ? -17.091 -23.565 -1.243 1.00 85.88 114 GLY A O 1
ATOM 913 N N . TRP A 1 115 ? -15.399 -22.229 -0.634 1.00 85.12 115 TRP A N 1
ATOM 914 C CA . TRP A 1 115 ? -14.420 -22.833 -1.543 1.00 85.12 115 TRP A CA 1
ATOM 915 C C . TRP A 1 115 ? -13.983 -24.224 -1.098 1.00 85.12 115 TRP A C 1
ATOM 917 O O . TRP A 1 115 ? -13.923 -25.117 -1.937 1.00 85.12 115 TRP A O 1
ATOM 927 N N . ARG A 1 116 ? -13.766 -24.446 0.201 1.00 85.69 116 ARG A N 1
ATOM 928 C CA . ARG A 1 116 ? -13.448 -25.767 0.767 1.00 85.69 116 ARG A CA 1
ATOM 929 C C . ARG A 1 116 ? -14.563 -26.767 0.534 1.00 85.69 116 ARG A C 1
ATOM 931 O O . ARG A 1 116 ? -14.278 -27.904 0.188 1.00 85.69 116 ARG A O 1
ATOM 938 N N . ALA A 1 117 ? -15.817 -26.347 0.693 1.00 87.31 117 ALA A N 1
ATOM 939 C CA . ALA A 1 117 ? -16.963 -27.209 0.435 1.00 87.31 117 ALA A CA 1
ATOM 940 C C . ALA A 1 117 ? -17.046 -27.636 -1.042 1.00 87.31 117 ALA A C 1
ATOM 942 O O . ALA A 1 117 ? -17.460 -28.755 -1.335 1.00 87.31 117 ALA A O 1
ATOM 943 N N . ARG A 1 118 ? -16.646 -26.756 -1.971 1.00 88.69 118 ARG A N 1
ATOM 944 C CA . ARG A 1 118 ? -16.658 -27.034 -3.417 1.00 88.69 118 ARG A CA 1
ATOM 945 C C . ARG A 1 118 ? -15.434 -27.809 -3.901 1.00 88.69 118 ARG A C 1
ATOM 947 O O . ARG A 1 118 ? -15.580 -28.675 -4.754 1.00 88.69 118 ARG A O 1
ATOM 954 N N . ASP A 1 119 ? -14.254 -27.493 -3.377 1.00 84.75 119 ASP A N 1
ATOM 955 C CA . ASP A 1 119 ? -12.986 -28.130 -3.736 1.00 84.75 119 ASP A CA 1
ATOM 956 C C . ASP A 1 119 ? -12.090 -28.319 -2.492 1.00 84.75 119 ASP A C 1
ATOM 958 O O . ASP A 1 119 ? -11.196 -27.509 -2.201 1.00 84.75 119 ASP A O 1
ATOM 962 N N . PRO A 1 120 ? -12.310 -29.411 -1.737 1.00 83.12 120 PRO A N 1
ATOM 963 C CA . PRO A 1 120 ? -11.514 -29.727 -0.556 1.00 83.12 120 PRO A CA 1
ATOM 964 C C . PRO A 1 120 ? -10.055 -30.063 -0.886 1.00 83.12 120 PRO A C 1
ATOM 966 O O . PRO A 1 120 ? -9.176 -29.885 -0.043 1.00 83.12 120 PRO A O 1
ATOM 969 N N . ALA A 1 121 ? -9.781 -30.568 -2.093 1.00 82.00 121 ALA A N 1
ATOM 970 C CA . ALA A 1 121 ? -8.444 -31.004 -2.483 1.00 82.00 121 ALA A CA 1
ATOM 971 C C . ALA A 1 121 ? -7.490 -29.813 -2.627 1.00 82.00 121 ALA A C 1
ATOM 973 O O . ALA A 1 121 ? -6.329 -29.912 -2.214 1.00 82.00 121 ALA A O 1
ATOM 974 N N . LEU A 1 122 ? -7.998 -28.701 -3.169 1.00 77.00 122 LEU A N 1
ATOM 975 C CA . LEU A 1 122 ? -7.269 -27.448 -3.300 1.00 77.00 122 LEU A CA 1
ATOM 976 C C . LEU A 1 122 ? -7.310 -26.632 -2.002 1.00 77.00 122 LEU A C 1
ATOM 978 O O . LEU A 1 122 ? -6.260 -26.319 -1.452 1.00 77.00 122 LEU A O 1
ATOM 982 N N . PHE A 1 123 ? -8.494 -26.321 -1.467 1.00 75.81 123 PHE A N 1
ATOM 983 C CA . PHE A 1 123 ? -8.630 -25.351 -0.368 1.00 75.81 123 PHE A CA 1
ATOM 984 C C . PHE A 1 123 ? -8.549 -25.957 1.039 1.00 75.81 123 PHE A C 1
ATOM 986 O O . PHE A 1 123 ? -8.305 -25.227 2.000 1.00 75.81 123 PHE A O 1
ATOM 993 N N . GLY A 1 124 ? -8.705 -27.276 1.188 1.00 68.38 124 GLY A N 1
ATOM 994 C CA . GLY A 1 124 ? -8.567 -27.963 2.478 1.00 68.38 124 GLY A CA 1
ATOM 995 C C . GLY A 1 124 ? -7.114 -28.113 2.945 1.00 68.38 124 GLY A C 1
ATOM 996 O O . GLY A 1 124 ? -6.860 -28.229 4.139 1.00 68.38 124 GLY A O 1
ATOM 997 N N . LYS A 1 125 ? -6.143 -28.067 2.023 1.00 63.59 125 LYS A N 1
ATOM 998 C CA . LYS A 1 125 ? -4.701 -28.131 2.340 1.00 63.59 125 LYS A CA 1
ATOM 999 C C . LYS A 1 125 ? -4.079 -26.761 2.618 1.00 63.59 125 LYS A C 1
ATOM 1001 O O . LYS A 1 125 ? -3.050 -26.675 3.278 1.00 63.59 125 LYS A O 1
ATOM 1006 N N . VAL A 1 126 ? -4.700 -25.696 2.112 1.00 59.62 126 VAL A N 1
ATOM 1007 C CA . VAL A 1 126 ? -4.155 -24.329 2.102 1.00 59.62 126 VAL A CA 1
ATOM 1008 C C . VAL A 1 126 ? -4.093 -23.708 3.505 1.00 59.62 126 VAL A C 1
ATOM 1010 O O . VAL A 1 126 ? -3.172 -22.948 3.790 1.00 59.62 126 VAL A O 1
ATOM 1013 N N . GLU A 1 127 ? -4.991 -24.074 4.427 1.00 56.31 127 GLU A N 1
ATOM 1014 C CA . GLU A 1 127 ? -4.905 -23.614 5.827 1.00 56.31 127 GLU A CA 1
ATOM 1015 C C . GLU A 1 127 ? -3.732 -24.209 6.610 1.00 56.31 127 GLU A C 1
ATOM 1017 O O . GLU A 1 127 ? -3.291 -23.613 7.592 1.00 56.31 127 GLU A O 1
ATOM 1022 N N . VAL A 1 128 ? -3.200 -25.355 6.178 1.00 54.66 128 VAL A N 1
ATOM 1023 C CA . VAL A 1 128 ? -2.218 -26.123 6.957 1.00 54.66 128 VAL A CA 1
ATOM 1024 C C . VAL A 1 128 ? -0.861 -25.410 7.040 1.00 54.66 128 VAL A C 1
ATOM 1026 O O . VAL A 1 128 ? -0.121 -25.631 7.993 1.00 54.66 128 VAL A O 1
ATOM 1029 N N . ASP A 1 129 ? -0.543 -24.515 6.098 1.00 60.81 129 ASP A N 1
ATOM 1030 C CA . ASP A 1 129 ? 0.779 -23.870 6.031 1.00 60.81 129 ASP A CA 1
ATOM 1031 C C . ASP A 1 129 ? 0.827 -22.465 6.666 1.00 60.81 129 ASP A C 1
ATOM 1033 O O . ASP A 1 129 ? 1.869 -21.816 6.644 1.00 60.81 129 ASP A O 1
ATOM 1037 N N . GLY A 1 130 ? -0.285 -21.937 7.208 1.00 68.12 130 GLY A N 1
ATOM 1038 C CA . GLY A 1 130 ? -0.363 -20.615 7.871 1.00 68.12 130 GLY A CA 1
ATOM 1039 C C . GLY A 1 130 ? -0.083 -19.385 6.978 1.00 68.12 130 GLY A C 1
ATOM 1040 O O . GLY A 1 130 ? -0.577 -18.291 7.248 1.00 68.12 130 GLY A O 1
ATOM 1041 N N . ARG A 1 131 ? 0.647 -19.567 5.874 1.00 71.31 131 ARG A N 1
ATOM 1042 C CA . ARG A 1 131 ? 1.060 -18.581 4.864 1.00 71.31 131 ARG A CA 1
ATOM 1043 C C . ARG A 1 131 ? -0.063 -18.160 3.926 1.00 71.31 131 ARG A C 1
ATOM 1045 O O . ARG A 1 131 ? 0.067 -17.161 3.231 1.00 71.31 131 ARG A O 1
ATOM 1052 N N . ALA A 1 132 ? -1.154 -18.917 3.901 1.00 73.12 132 ALA A N 1
ATOM 1053 C CA . ALA A 1 132 ? -2.309 -18.642 3.054 1.00 73.12 132 ALA A CA 1
ATOM 1054 C C . ALA A 1 132 ? -3.562 -18.229 3.844 1.00 73.12 132 ALA A C 1
ATOM 1056 O O . ALA A 1 132 ? -4.648 -18.110 3.278 1.00 73.12 132 ALA A O 1
ATOM 1057 N N . VAL A 1 133 ? -3.415 -17.984 5.149 1.00 87.25 133 VAL A N 1
ATOM 1058 C CA . VAL A 1 133 ? -4.487 -17.454 5.997 1.00 87.25 133 VAL A CA 1
ATOM 1059 C C . VAL A 1 133 ? -4.663 -15.964 5.718 1.00 87.25 133 VAL A C 1
ATOM 1061 O O . VAL A 1 133 ? -3.675 -15.231 5.644 1.00 87.25 133 VAL A O 1
ATOM 1064 N N . GLY A 1 134 ? -5.913 -15.516 5.577 1.00 87.44 134 GLY A N 1
ATOM 1065 C CA . GLY A 1 134 ? -6.242 -14.095 5.460 1.00 87.44 134 GLY A CA 1
ATOM 1066 C C . GLY A 1 134 ? -5.726 -13.413 4.200 1.00 87.44 134 GLY A C 1
ATOM 1067 O O . GLY A 1 134 ? -5.580 -12.191 4.205 1.00 87.44 134 GLY A O 1
ATOM 1068 N N . VAL A 1 135 ? -5.403 -14.177 3.153 1.00 88.25 135 VAL A N 1
ATOM 1069 C CA . VAL A 1 135 ? -4.911 -13.627 1.888 1.00 88.25 135 VAL A CA 1
ATOM 1070 C C . VAL A 1 135 ? -6.076 -13.024 1.120 1.00 88.25 135 VAL A C 1
ATOM 1072 O O . VAL A 1 135 ? -6.993 -13.730 0.706 1.00 88.25 135 VAL A O 1
ATOM 1075 N N . ARG A 1 136 ? -6.027 -11.708 0.907 1.00 88.81 136 ARG A N 1
ATOM 1076 C CA . ARG A 1 136 ? -6.994 -11.000 0.063 1.00 88.81 136 ARG A CA 1
ATOM 1077 C C . ARG A 1 136 ? -6.422 -10.690 -1.307 1.00 88.81 136 ARG A C 1
ATOM 1079 O O . ARG A 1 136 ? -5.220 -10.482 -1.447 1.00 88.81 136 ARG A O 1
ATOM 1086 N N . VAL A 1 137 ? -7.306 -10.606 -2.296 1.00 83.31 137 VAL A N 1
ATOM 1087 C CA . VAL A 1 137 ? -6.996 -9.931 -3.559 1.00 83.31 137 VAL A CA 1
ATOM 1088 C C . VAL A 1 137 ? -7.088 -8.422 -3.328 1.00 83.31 137 VAL A C 1
ATOM 1090 O O . VAL A 1 137 ? -8.026 -7.965 -2.678 1.00 83.31 137 VAL A O 1
ATOM 1093 N N . LEU A 1 138 ? -6.103 -7.661 -3.798 1.00 84.94 138 LEU A N 1
ATOM 1094 C CA . LEU A 1 138 ? -6.050 -6.207 -3.636 1.00 84.94 138 LEU A CA 1
ATOM 1095 C C . LEU A 1 138 ? -6.737 -5.489 -4.800 1.00 84.94 138 LEU A C 1
ATOM 1097 O O . LEU A 1 138 ? -6.531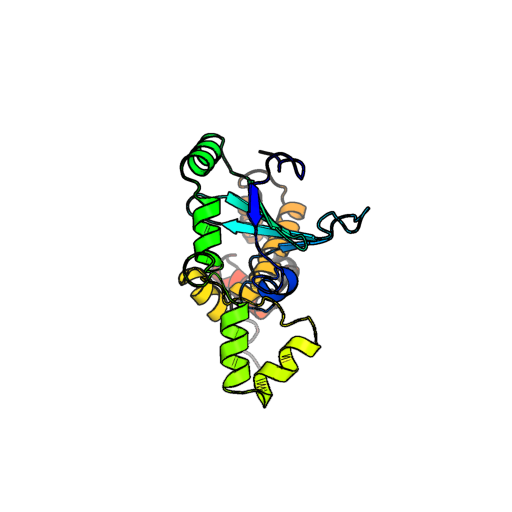 -5.838 -5.963 1.00 84.94 138 LEU A O 1
ATOM 1101 N N . ARG A 1 139 ? -7.471 -4.413 -4.500 1.00 82.81 139 ARG A N 1
ATOM 1102 C CA . ARG A 1 139 ? -7.998 -3.494 -5.515 1.00 82.81 139 ARG A CA 1
ATOM 1103 C C . ARG A 1 139 ? -6.961 -2.430 -5.857 1.00 82.81 139 ARG A C 1
ATOM 1105 O O . ARG A 1 139 ? -6.987 -1.319 -5.334 1.00 82.81 139 ARG A O 1
ATOM 1112 N N . GLN A 1 140 ? -6.006 -2.794 -6.698 1.00 75.31 140 GLN A N 1
ATOM 1113 C CA . GLN A 1 140 ? -4.970 -1.870 -7.146 1.00 75.31 140 GLN A CA 1
ATOM 1114 C C . GLN A 1 140 ? -5.473 -0.883 -8.195 1.00 75.31 140 GLN A C 1
ATOM 1116 O O . GLN A 1 140 ? -6.461 -1.133 -8.889 1.00 75.31 140 GLN A O 1
ATOM 1121 N N . ASP A 1 141 ? -4.769 0.242 -8.302 1.00 72.50 141 ASP A N 1
ATOM 1122 C CA . ASP A 1 141 ? -5.030 1.208 -9.354 1.00 72.50 141 ASP A CA 1
ATOM 1123 C C . ASP A 1 141 ? -4.663 0.593 -10.724 1.00 72.50 141 ASP A C 1
ATOM 1125 O O . ASP A 1 141 ? -3.567 0.040 -10.867 1.00 72.50 141 ASP A O 1
ATOM 1129 N N . PRO A 1 142 ? -5.546 0.661 -11.741 1.00 70.38 142 PRO A N 1
ATOM 1130 C CA . PRO A 1 142 ? -5.286 0.057 -13.047 1.00 70.38 142 PRO A CA 1
ATOM 1131 C C . PRO A 1 142 ? -3.995 0.540 -13.716 1.00 70.38 142 PRO A C 1
ATOM 1133 O O . PRO A 1 142 ? -3.347 -0.236 -14.415 1.00 70.38 142 PRO A O 1
ATOM 1136 N N . TRP A 1 143 ? -3.606 1.800 -13.505 1.00 67.56 143 TRP A N 1
ATOM 1137 C CA . TRP A 1 143 ? -2.359 2.344 -14.030 1.00 67.56 143 TRP A CA 1
ATOM 1138 C C . TRP A 1 143 ? -1.139 1.745 -13.327 1.00 67.56 143 TRP A C 1
ATOM 1140 O O . TRP A 1 143 ? -0.173 1.369 -13.992 1.00 67.56 143 TRP A O 1
ATOM 1150 N N . GLU A 1 144 ? -1.193 1.579 -12.003 1.00 66.00 144 GLU A N 1
ATOM 1151 C CA . GLU A 1 144 ? -0.137 0.884 -11.256 1.00 66.00 144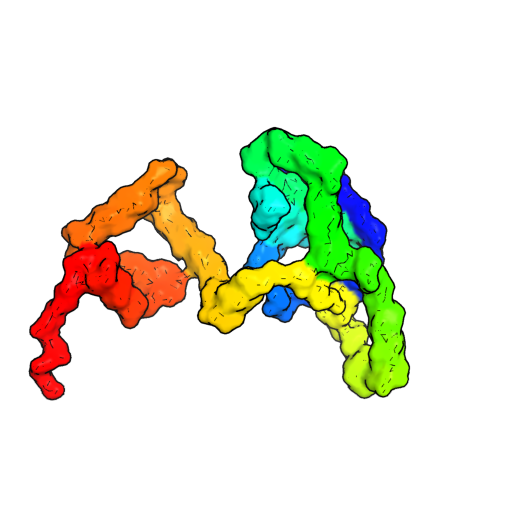 GLU A CA 1
ATOM 1152 C C . GLU A 1 144 ? -0.004 -0.577 -11.702 1.00 66.00 144 GLU A C 1
ATOM 1154 O O . GLU A 1 144 ? 1.114 -1.048 -11.919 1.00 66.00 144 GLU A O 1
ATOM 1159 N N . CYS A 1 145 ? -1.132 -1.273 -11.895 1.00 61.94 145 CYS A N 1
ATOM 1160 C CA . CYS A 1 145 ? -1.158 -2.631 -12.440 1.00 61.94 145 CYS A CA 1
ATOM 1161 C C . CYS A 1 145 ? -0.510 -2.694 -13.823 1.00 61.94 145 CYS A C 1
ATOM 1163 O O . CYS A 1 145 ? 0.330 -3.555 -14.063 1.00 61.94 145 CYS A O 1
ATOM 1165 N N . LEU A 1 146 ? -0.870 -1.769 -14.718 1.00 60.34 146 LEU A N 1
ATOM 1166 C CA . LEU A 1 146 ? -0.350 -1.717 -16.082 1.00 60.34 146 LEU A CA 1
ATOM 1167 C C . LEU A 1 146 ? 1.166 -1.493 -16.097 1.00 60.34 146 LEU A C 1
ATOM 1169 O O . LEU A 1 146 ? 1.892 -2.197 -16.789 1.00 60.34 146 LEU A O 1
ATOM 1173 N N . ILE A 1 147 ? 1.669 -0.541 -15.310 1.00 62.56 147 ILE A N 1
ATOM 1174 C CA . ILE A 1 147 ? 3.111 -0.294 -15.172 1.00 62.56 147 ILE A CA 1
ATOM 1175 C C . ILE A 1 147 ? 3.826 -1.522 -14.593 1.00 62.56 147 ILE A C 1
ATOM 1177 O O . ILE A 1 147 ? 4.914 -1.877 -15.057 1.00 62.56 147 ILE A O 1
ATOM 1181 N N . ALA A 1 148 ? 3.245 -2.169 -13.579 1.00 59.56 148 ALA A N 1
ATOM 1182 C CA . ALA A 1 148 ? 3.812 -3.376 -12.990 1.00 59.56 148 ALA A CA 1
ATOM 1183 C C . ALA A 1 148 ? 3.898 -4.523 -14.010 1.00 59.56 148 ALA A C 1
ATOM 1185 O O . ALA A 1 148 ? 4.964 -5.127 -14.136 1.00 59.56 148 ALA A O 1
ATOM 1186 N N . ASP A 1 149 ? 2.825 -4.753 -14.770 1.00 60.56 149 ASP A N 1
ATOM 1187 C CA . ASP A 1 149 ? 2.728 -5.765 -15.828 1.00 60.56 149 ASP A CA 1
ATOM 1188 C C . ASP A 1 149 ? 3.701 -5.496 -16.987 1.00 60.56 149 ASP A C 1
ATOM 1190 O O . ASP A 1 149 ? 4.408 -6.391 -17.444 1.00 60.56 149 ASP A O 1
ATOM 1194 N N . MET A 1 150 ? 3.872 -4.227 -17.371 1.00 57.78 150 MET A N 1
ATOM 1195 C CA . MET A 1 150 ? 4.893 -3.794 -18.336 1.00 57.78 150 MET A CA 1
ATOM 1196 C C . MET A 1 150 ? 6.341 -3.926 -17.806 1.00 57.78 150 MET A C 1
ATOM 1198 O O . MET A 1 150 ? 7.291 -3.524 -18.479 1.00 57.78 150 MET A O 1
ATOM 1202 N N . GLY A 1 151 ? 6.543 -4.476 -16.603 1.00 56.09 151 GLY A N 1
ATOM 1203 C CA . GLY A 1 151 ? 7.858 -4.754 -16.020 1.00 56.09 151 GLY A CA 1
ATOM 1204 C C . GLY A 1 151 ? 8.540 -3.543 -15.376 1.00 56.09 151 GLY A C 1
ATOM 1205 O O . GLY A 1 151 ? 9.661 -3.660 -14.871 1.00 56.09 151 GLY A O 1
ATOM 1206 N N . PHE A 1 152 ? 7.875 -2.387 -15.335 1.00 52.50 152 PHE A N 1
ATOM 1207 C CA . PHE A 1 152 ? 8.389 -1.198 -14.655 1.00 52.50 152 PHE A CA 1
ATOM 1208 C C . PHE A 1 152 ? 8.263 -1.314 -13.123 1.00 52.50 152 PHE A C 1
ATOM 1210 O O . PHE A 1 152 ? 9.075 -0.738 -12.400 1.00 52.50 152 PHE A O 1
ATOM 1217 N N . GLY A 1 153 ? 7.324 -2.123 -12.612 1.00 54.06 153 GLY A N 1
ATOM 1218 C CA . GLY A 1 153 ? 7.137 -2.365 -11.171 1.00 54.06 153 GLY A CA 1
ATOM 1219 C C . GLY A 1 153 ? 8.259 -3.173 -10.498 1.00 54.06 153 GLY A C 1
ATOM 1220 O O . GLY A 1 153 ? 8.610 -2.898 -9.353 1.00 54.06 153 GLY A O 1
ATOM 1221 N N . TYR A 1 154 ? 8.905 -4.104 -11.217 1.00 54.53 154 TYR A N 1
ATOM 1222 C CA . TYR A 1 154 ? 10.043 -4.894 -10.702 1.00 54.53 154 TYR A CA 1
ATOM 1223 C C . TYR A 1 154 ? 11.273 -4.026 -10.378 1.00 54.53 154 TYR A C 1
ATOM 1225 O O . TYR A 1 154 ? 12.094 -4.371 -9.526 1.00 54.53 154 TYR A O 1
ATOM 1233 N N . ARG A 1 155 ? 11.390 -2.860 -11.025 1.00 58.47 155 ARG A N 1
ATOM 1234 C CA . ARG A 1 155 ? 12.493 -1.914 -10.822 1.00 58.47 155 ARG A CA 1
ATOM 1235 C C . ARG A 1 155 ? 12.181 -0.824 -9.798 1.00 58.47 155 ARG A C 1
ATOM 1237 O O . ARG A 1 155 ? 13.037 0.022 -9.574 1.00 58.47 155 ARG A O 1
ATOM 1244 N N . ALA A 1 156 ? 11.024 -0.843 -9.131 1.00 59.25 156 ALA A N 1
ATOM 1245 C CA . ALA A 1 156 ? 10.709 0.139 -8.089 1.00 59.25 156 ALA A CA 1
ATOM 1246 C C . ALA A 1 156 ? 11.774 0.151 -6.972 1.00 59.25 156 ALA A C 1
ATOM 1248 O O . ALA A 1 156 ? 12.240 1.211 -6.563 1.00 59.25 156 ALA A O 1
ATOM 1249 N N . SER A 1 157 ? 12.269 -1.030 -6.579 1.00 57.41 157 SER A N 1
ATOM 1250 C CA . SER A 1 157 ? 13.396 -1.159 -5.638 1.00 57.41 157 SER A CA 1
ATOM 1251 C C . SER A 1 157 ? 14.736 -0.634 -6.184 1.00 57.41 157 SER A C 1
ATOM 1253 O O . SER A 1 157 ? 15.673 -0.395 -5.420 1.00 57.41 157 SER A O 1
ATOM 1255 N N . PHE A 1 158 ? 14.862 -0.468 -7.505 1.00 73.75 158 PHE A N 1
ATOM 1256 C CA . PHE A 1 158 ? 16.029 0.151 -8.134 1.00 73.75 158 PHE A CA 1
ATOM 1257 C C . PHE A 1 158 ? 15.908 1.668 -8.109 1.00 73.75 158 PHE A C 1
ATOM 1259 O O . PHE A 1 158 ? 16.923 2.314 -7.919 1.00 73.75 158 PHE A O 1
ATOM 1266 N N . ILE A 1 159 ? 14.698 2.233 -8.207 1.00 69.62 159 ILE A N 1
ATOM 1267 C CA . ILE A 1 159 ? 14.479 3.685 -8.107 1.00 69.62 159 ILE A CA 1
ATOM 1268 C C . ILE A 1 159 ? 14.987 4.206 -6.761 1.00 69.62 159 ILE A C 1
ATOM 1270 O O . ILE A 1 159 ? 15.731 5.179 -6.739 1.00 69.62 159 ILE A O 1
ATOM 1274 N N . GLU A 1 160 ? 14.658 3.535 -5.654 1.00 70.44 160 GLU A N 1
ATOM 1275 C CA . GLU A 1 160 ? 15.165 3.904 -4.325 1.00 70.44 160 GLU A CA 1
ATOM 1276 C C . GLU A 1 160 ? 16.693 3.789 -4.252 1.00 70.44 160 GLU A C 1
ATOM 1278 O O . GLU A 1 160 ? 17.363 4.727 -3.834 1.00 70.44 160 GLU A O 1
ATOM 1283 N N . SER A 1 161 ? 17.260 2.670 -4.715 1.00 77.88 161 SER A N 1
ATOM 1284 C CA . SER A 1 161 ? 18.714 2.466 -4.730 1.00 77.88 161 SER A CA 1
ATOM 1285 C C . SER A 1 161 ? 19.437 3.507 -5.586 1.00 77.88 161 SER A C 1
ATOM 1287 O O . SER A 1 161 ? 20.471 4.019 -5.175 1.00 77.88 161 SER A O 1
ATOM 1289 N N . THR A 1 162 ? 18.900 3.822 -6.763 1.00 81.88 162 THR A N 1
ATOM 1290 C CA . THR A 1 162 ? 19.414 4.846 -7.671 1.00 81.88 162 THR A CA 1
ATOM 1291 C C . THR A 1 162 ? 19.302 6.219 -7.028 1.00 81.88 162 THR A C 1
ATOM 1293 O O . THR A 1 162 ? 20.280 6.953 -7.028 1.00 81.88 162 THR A O 1
ATOM 1296 N N . LEU A 1 163 ? 18.161 6.555 -6.423 1.00 81.38 163 LEU A N 1
ATOM 1297 C CA . LEU A 1 163 ? 17.975 7.829 -5.738 1.00 81.38 163 LEU A CA 1
ATOM 1298 C C . LEU A 1 163 ? 18.961 7.986 -4.576 1.00 81.38 163 LEU A C 1
ATOM 1300 O O . LEU A 1 163 ? 19.580 9.033 -4.464 1.00 81.38 163 LEU A O 1
ATOM 1304 N N . GLN A 1 164 ? 19.169 6.950 -3.759 1.00 83.75 164 GLN A N 1
ATOM 1305 C CA . GLN A 1 164 ? 20.160 6.971 -2.677 1.00 83.75 164 GLN A CA 1
ATOM 1306 C C . GLN A 1 164 ? 21.587 7.166 -3.206 1.00 83.75 164 GLN A C 1
ATOM 1308 O O . GLN A 1 164 ? 22.329 7.981 -2.664 1.00 83.75 164 GLN A O 1
ATOM 1313 N N . SER A 1 165 ? 21.966 6.477 -4.289 1.00 85.19 165 SER A N 1
ATOM 1314 C CA . SER A 1 165 ? 23.267 6.684 -4.939 1.00 85.19 165 SER A CA 1
ATOM 1315 C C . SER A 1 165 ? 23.431 8.114 -5.461 1.00 85.19 165 SER A C 1
ATOM 1317 O O . SER A 1 165 ? 24.473 8.723 -5.244 1.00 85.19 165 SER A O 1
ATOM 1319 N N . LEU A 1 166 ? 22.395 8.672 -6.093 1.00 86.81 166 LEU A N 1
ATOM 1320 C CA . LEU A 1 166 ? 22.416 10.038 -6.621 1.00 86.81 166 LEU A CA 1
ATOM 1321 C C . LEU A 1 166 ? 22.443 11.089 -5.503 1.00 86.81 166 LEU A C 1
ATOM 1323 O O . LEU A 1 166 ? 23.169 12.070 -5.612 1.00 86.81 166 LEU A O 1
ATOM 1327 N N . LEU A 1 167 ? 21.702 10.878 -4.413 1.00 88.19 167 LEU A N 1
ATOM 1328 C CA . LEU A 1 167 ? 21.727 11.747 -3.234 1.00 88.19 167 LEU A CA 1
ATOM 1329 C C . LEU A 1 167 ? 23.097 11.723 -2.547 1.00 88.19 167 LEU A C 1
ATOM 1331 O O . LEU A 1 167 ? 23.588 12.768 -2.134 1.00 88.19 167 LEU A O 1
ATOM 1335 N N . ALA A 1 168 ? 23.734 10.553 -2.452 1.00 88.62 168 ALA A N 1
ATOM 1336 C CA . ALA A 1 168 ? 25.079 10.432 -1.895 1.00 88.62 168 ALA A CA 1
ATOM 1337 C C . ALA A 1 168 ? 26.139 11.139 -2.756 1.00 88.62 168 ALA A C 1
ATOM 1339 O O . ALA A 1 168 ? 27.116 11.655 -2.218 1.00 88.62 168 ALA A O 1
ATOM 1340 N N . GLU A 1 169 ? 25.953 11.167 -4.079 1.00 88.25 169 GLU A N 1
ATOM 1341 C CA . GLU A 1 169 ? 26.890 11.802 -5.010 1.00 88.25 169 GLU A CA 1
ATOM 1342 C C . GLU A 1 169 ? 26.678 13.320 -5.141 1.00 88.25 169 GLU A C 1
ATOM 1344 O O . GLU A 1 169 ? 27.653 14.068 -5.199 1.00 88.25 169 GLU A O 1
ATOM 1349 N N . PHE A 1 170 ? 25.427 13.790 -5.167 1.00 89.50 170 PHE A N 1
ATOM 1350 C CA . PHE A 1 170 ? 25.095 15.185 -5.499 1.00 89.50 170 PHE A CA 1
ATOM 1351 C C . PHE A 1 170 ? 24.480 16.001 -4.356 1.00 89.50 170 PHE A C 1
ATOM 1353 O O . PHE A 1 170 ? 24.394 17.226 -4.472 1.00 89.50 170 PHE A O 1
ATOM 1360 N N . GLY A 1 171 ? 24.075 15.358 -3.262 1.00 87.69 171 GLY A N 1
ATOM 1361 C CA . GLY A 1 171 ? 23.346 15.985 -2.160 1.00 87.69 171 GLY A CA 1
ATOM 1362 C C . GLY A 1 171 ? 21.829 16.024 -2.370 1.00 87.69 171 GLY A C 1
ATOM 1363 O O . GLY A 1 171 ? 21.311 15.647 -3.422 1.00 87.69 171 GLY A O 1
ATOM 1364 N N . ASP A 1 172 ? 21.113 16.479 -1.342 1.00 88.56 172 ASP A N 1
ATOM 1365 C CA . ASP A 1 172 ? 19.648 16.457 -1.238 1.00 88.56 172 ASP A CA 1
ATOM 1366 C C . ASP A 1 172 ? 18.965 17.807 -1.515 1.00 88.56 172 ASP A C 1
ATOM 1368 O O . ASP A 1 172 ? 17.736 17.897 -1.462 1.00 88.56 172 ASP A O 1
ATOM 1372 N N . GLU A 1 173 ? 19.724 18.856 -1.859 1.00 87.38 173 GLU A N 1
ATOM 1373 C CA . GLU A 1 173 ? 19.128 20.150 -2.206 1.00 87.38 173 GLU A CA 1
ATOM 1374 C C . GLU A 1 173 ? 18.313 20.055 -3.518 1.00 87.38 173 GLU A C 1
ATOM 1376 O O . GLU A 1 173 ? 18.746 19.409 -4.484 1.00 87.38 173 GLU A O 1
ATOM 1381 N N . PRO A 1 174 ? 17.149 20.731 -3.613 1.00 81.94 174 PRO A N 1
ATOM 1382 C CA . PRO A 1 174 ? 16.324 20.720 -4.819 1.00 81.94 174 PRO A CA 1
ATOM 1383 C C . PRO A 1 174 ? 17.113 21.119 -6.074 1.00 81.94 174 PRO A C 1
ATOM 1385 O O . PRO A 1 174 ? 17.773 22.154 -6.105 1.00 81.94 174 PRO A O 1
ATOM 1388 N N . GLY A 1 175 ? 17.043 20.295 -7.122 1.00 78.44 175 GLY A N 1
ATOM 1389 C CA . GLY A 1 175 ? 17.713 20.547 -8.405 1.00 78.44 175 GLY A CA 1
ATOM 1390 C C . GLY A 1 175 ? 19.199 20.156 -8.472 1.00 78.44 175 GLY A C 1
ATOM 1391 O O . GLY A 1 175 ? 19.765 20.154 -9.568 1.00 78.44 175 GLY A O 1
ATOM 1392 N N . ARG A 1 176 ? 19.841 19.756 -7.359 1.00 84.56 176 ARG A N 1
ATOM 1393 C CA . ARG A 1 176 ? 21.246 19.288 -7.362 1.00 84.56 176 ARG A CA 1
ATOM 1394 C C . ARG A 1 176 ? 21.451 18.047 -8.211 1.00 84.56 176 ARG A C 1
ATOM 1396 O O . ARG A 1 176 ? 22.397 18.003 -8.988 1.00 84.56 176 ARG A O 1
ATOM 1403 N N . ILE A 1 177 ? 20.562 17.064 -8.077 1.00 84.19 177 ILE A N 1
ATOM 1404 C CA . ILE A 1 177 ? 20.641 15.809 -8.834 1.00 84.19 177 ILE A CA 1
ATOM 1405 C C . ILE A 1 177 ? 20.529 16.086 -10.334 1.00 84.19 177 ILE A C 1
ATOM 1407 O O . ILE A 1 177 ? 21.321 15.565 -11.109 1.00 84.19 177 ILE A O 1
ATOM 1411 N N . GLU A 1 178 ? 19.579 16.930 -10.746 1.00 82.56 178 GLU A N 1
ATOM 1412 C CA . GLU A 1 178 ? 19.413 17.308 -12.151 1.00 82.56 178 GLU A CA 1
ATOM 1413 C C . GLU A 1 178 ? 20.670 18.005 -12.674 1.00 82.56 178 GLU A C 1
ATOM 1415 O O . GLU A 1 178 ? 21.254 17.561 -13.657 1.00 82.56 178 GLU A O 1
ATOM 1420 N N . THR A 1 179 ? 21.159 19.022 -11.962 1.00 82.94 179 THR A N 1
ATOM 1421 C CA . THR A 1 179 ? 22.388 19.745 -12.330 1.00 82.94 179 THR A CA 1
ATOM 1422 C C . THR A 1 179 ? 23.605 18.811 -12.398 1.00 82.94 179 THR A C 1
ATOM 1424 O O . THR A 1 179 ? 24.408 18.893 -13.328 1.00 82.94 179 THR A O 1
ATOM 1427 N N . GLY A 1 180 ? 23.729 17.888 -11.443 1.00 86.75 180 GLY A N 1
ATOM 1428 C CA . GLY A 1 180 ? 24.786 16.881 -11.384 1.00 86.75 180 GLY A CA 1
ATOM 1429 C C . GLY A 1 180 ? 24.740 15.911 -12.560 1.00 86.75 180 GLY A C 1
ATOM 1430 O O . GLY A 1 180 ? 25.749 15.706 -13.229 1.00 86.75 180 GLY A O 1
ATOM 1431 N N . LEU A 1 181 ? 23.563 15.377 -12.883 1.00 84.69 181 LEU A N 1
ATOM 1432 C CA . LEU A 1 181 ? 23.375 14.520 -14.053 1.00 84.69 181 LEU A CA 1
ATOM 1433 C C . LEU A 1 181 ? 23.649 15.264 -15.365 1.00 84.69 181 LEU A C 1
ATOM 1435 O O . LEU A 1 181 ? 24.240 14.688 -16.274 1.00 84.69 181 LEU A O 1
ATOM 1439 N N . LEU A 1 182 ? 23.275 16.543 -15.465 1.00 83.81 182 LEU A N 1
ATOM 1440 C CA . LEU A 1 182 ? 23.588 17.372 -16.631 1.00 83.81 182 LEU A CA 1
ATOM 1441 C C . LEU A 1 182 ? 25.103 17.548 -16.806 1.00 83.81 182 LEU A C 1
ATOM 1443 O O . LEU A 1 182 ? 25.585 17.477 -17.933 1.00 83.81 182 LEU A O 1
ATOM 1447 N N . SER A 1 183 ? 25.861 17.688 -15.712 1.00 86.25 183 SER A N 1
ATOM 1448 C CA . SER A 1 183 ? 27.328 17.800 -15.768 1.00 86.25 183 SER A CA 1
ATOM 1449 C C . SER A 1 183 ? 28.025 16.544 -16.304 1.00 86.25 183 SER A C 1
ATOM 1451 O O . SER A 1 183 ? 29.149 16.617 -16.797 1.00 86.25 183 SER A O 1
ATOM 1453 N N . TRP A 1 184 ? 27.365 15.380 -16.270 1.00 88.19 184 TRP A N 1
ATOM 1454 C CA . TRP A 1 184 ? 27.921 14.161 -16.865 1.00 88.19 184 TRP A CA 1
ATOM 1455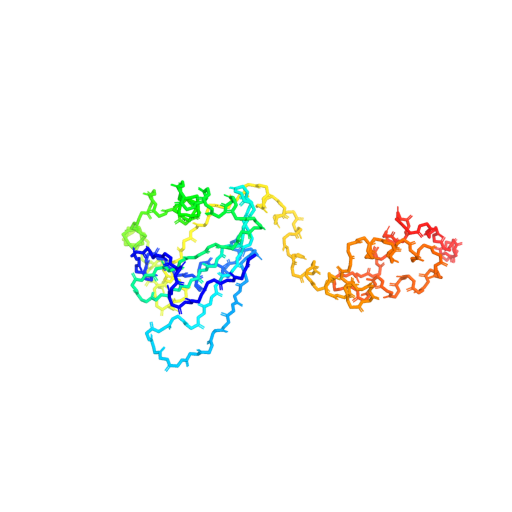 C C . TRP A 1 184 ? 28.025 14.242 -18.390 1.00 88.19 184 TRP A C 1
ATOM 1457 O O . TRP A 1 184 ? 28.801 13.492 -18.981 1.00 88.19 184 TRP A O 1
ATOM 1467 N N . ARG A 1 185 ? 27.318 15.176 -19.038 1.00 85.38 185 ARG A N 1
ATOM 1468 C CA . ARG A 1 185 ? 27.458 15.430 -20.480 1.00 85.38 185 ARG A CA 1
ATOM 1469 C C . ARG A 1 185 ? 28.848 15.899 -20.876 1.00 85.38 185 ARG A C 1
ATOM 1471 O O . ARG A 1 185 ? 29.262 15.634 -22.001 1.00 85.38 185 ARG A O 1
ATOM 1478 N N . ASP A 1 186 ? 29.593 16.498 -19.954 1.00 87.12 186 ASP A N 1
ATOM 1479 C CA . ASP A 1 186 ? 30.940 17.010 -20.210 1.00 87.12 186 ASP A CA 1
ATOM 1480 C C . ASP A 1 186 ? 32.045 15.995 -19.863 1.00 87.12 186 ASP A C 1
ATOM 1482 O O . ASP A 1 186 ? 33.212 16.219 -20.173 1.00 87.12 186 ASP A O 1
ATOM 1486 N N . LEU A 1 187 ? 31.699 14.857 -19.245 1.00 87.69 187 LEU A N 1
ATOM 1487 C CA . LEU A 1 187 ? 32.658 13.820 -18.841 1.00 87.69 187 LEU A CA 1
ATOM 1488 C C . LEU A 1 187 ? 32.990 12.852 -19.982 1.00 87.69 187 LEU A C 1
ATOM 1490 O O . LEU A 1 187 ? 32.198 12.668 -20.902 1.00 87.69 187 LEU A O 1
ATOM 1494 N N . ASP A 1 188 ? 34.127 12.165 -19.899 1.00 90.19 188 ASP A N 1
ATOM 1495 C CA . ASP A 1 188 ? 34.501 11.145 -20.884 1.00 90.19 188 ASP A CA 1
ATOM 1496 C C . ASP A 1 188 ? 33.487 9.992 -20.947 1.00 90.19 188 ASP A C 1
ATOM 1498 O O . ASP A 1 188 ? 32.931 9.568 -19.932 1.00 90.19 188 ASP A O 1
ATOM 1502 N N . VAL A 1 189 ? 33.278 9.442 -22.150 1.00 85.38 189 VAL A N 1
ATOM 1503 C CA . VAL A 1 189 ? 32.278 8.389 -22.426 1.00 85.38 189 VAL A CA 1
ATOM 1504 C C . VAL A 1 189 ? 32.417 7.202 -21.474 1.00 85.38 189 VAL A C 1
ATOM 1506 O O . VAL A 1 189 ? 31.424 6.734 -20.922 1.00 85.38 189 VAL A O 1
ATOM 1509 N N . GLU A 1 190 ? 33.643 6.732 -21.241 1.00 89.12 190 GLU A N 1
ATOM 1510 C CA . GLU A 1 190 ? 33.879 5.582 -20.364 1.00 89.12 190 GLU A CA 1
ATOM 1511 C C . GLU A 1 190 ? 33.605 5.909 -18.889 1.00 89.12 190 GLU A C 1
ATOM 1513 O O . GLU A 1 190 ? 33.060 5.073 -18.171 1.00 89.12 190 GLU A O 1
ATOM 1518 N N . VAL A 1 191 ? 33.846 7.150 -18.456 1.00 88.62 191 VAL A N 1
ATOM 1519 C CA . VAL A 1 191 ? 33.517 7.600 -17.094 1.00 88.62 191 VAL A CA 1
ATOM 1520 C C . VAL A 1 191 ? 32.001 7.660 -16.897 1.00 88.62 191 VAL A C 1
ATOM 1522 O O . VAL A 1 191 ? 31.482 7.183 -15.887 1.00 88.62 191 VAL A O 1
ATOM 1525 N N . VAL A 1 192 ? 31.264 8.202 -17.872 1.00 87.31 192 VAL A N 1
ATOM 1526 C CA . VAL A 1 192 ? 29.792 8.245 -17.829 1.00 87.31 192 VAL A CA 1
ATOM 1527 C C . VAL A 1 192 ? 29.211 6.830 -17.838 1.00 87.31 192 VAL A C 1
ATOM 1529 O O . VAL A 1 192 ? 28.288 6.530 -17.079 1.00 87.31 192 VAL A O 1
ATOM 1532 N N . ARG A 1 193 ? 29.780 5.932 -18.648 1.00 90.25 193 ARG A N 1
ATOM 1533 C CA . ARG A 1 193 ? 29.391 4.520 -18.712 1.00 90.25 193 ARG A CA 1
ATOM 1534 C C . ARG A 1 193 ? 29.538 3.836 -17.358 1.00 90.25 193 ARG A C 1
ATOM 1536 O O . ARG A 1 193 ? 28.598 3.175 -16.921 1.00 90.25 193 ARG A O 1
ATOM 1543 N N . GLU A 1 194 ? 30.690 3.980 -16.708 1.00 92.19 194 GLU A N 1
ATOM 1544 C CA . GLU A 1 194 ? 30.947 3.383 -15.393 1.00 92.19 194 GLU A CA 1
ATOM 1545 C C . GLU A 1 194 ? 29.975 3.913 -14.338 1.00 92.19 194 GLU A C 1
ATOM 1547 O O . GLU A 1 194 ? 29.363 3.124 -13.615 1.00 92.19 194 GLU A O 1
ATOM 1552 N N . LYS A 1 195 ? 29.751 5.232 -14.312 1.00 89.81 195 LYS A N 1
ATOM 1553 C CA . LYS A 1 195 ? 28.790 5.872 -13.404 1.00 89.81 195 LYS A CA 1
ATOM 1554 C C . LYS A 1 195 ? 27.360 5.368 -13.610 1.00 89.81 195 LYS A C 1
ATOM 1556 O O . LYS A 1 195 ? 26.668 5.079 -12.638 1.00 89.81 195 LYS A O 1
ATOM 1561 N N . LEU A 1 196 ? 26.924 5.200 -14.859 1.00 85.69 196 LEU A N 1
ATOM 1562 C CA . LEU A 1 196 ? 25.600 4.657 -15.169 1.00 85.69 196 LEU A CA 1
ATOM 1563 C C . LEU A 1 196 ? 25.478 3.180 -14.786 1.00 85.69 196 LEU A C 1
ATOM 1565 O O . LEU A 1 196 ? 24.461 2.798 -14.221 1.00 85.69 196 LEU A O 1
ATOM 1569 N N . ILE A 1 197 ? 26.496 2.355 -15.055 1.00 90.25 197 ILE A N 1
ATOM 1570 C CA . ILE A 1 197 ? 26.499 0.921 -14.709 1.00 90.25 197 ILE A CA 1
ATOM 1571 C C . ILE A 1 197 ? 26.533 0.698 -13.190 1.00 90.25 197 ILE A C 1
ATOM 1573 O O . ILE A 1 197 ? 26.001 -0.300 -12.704 1.00 90.25 197 ILE A O 1
ATOM 1577 N N . ALA A 1 198 ? 27.110 1.629 -12.426 1.00 87.94 198 ALA A N 1
ATOM 1578 C CA . ALA A 1 198 ? 27.078 1.584 -10.967 1.00 87.94 198 ALA A CA 1
ATOM 1579 C C . ALA A 1 198 ? 25.650 1.703 -10.394 1.00 87.94 198 ALA A C 1
ATOM 1581 O O . ALA A 1 198 ? 25.407 1.296 -9.256 1.00 87.94 198 ALA A O 1
ATOM 1582 N N . LEU A 1 199 ? 24.686 2.210 -11.174 1.00 84.88 199 LEU A N 1
ATOM 1583 C CA . LEU A 1 199 ? 23.283 2.244 -10.774 1.00 84.88 199 LEU A CA 1
ATOM 1584 C C . LEU A 1 199 ? 22.668 0.841 -10.845 1.00 84.88 199 LEU A C 1
ATOM 1586 O O . LEU A 1 199 ? 22.727 0.140 -11.858 1.00 84.88 199 LEU A O 1
ATOM 1590 N N . LYS A 1 200 ? 22.012 0.435 -9.756 1.00 80.88 200 LYS A N 1
ATOM 1591 C CA . LYS A 1 200 ? 21.407 -0.894 -9.618 1.00 80.88 200 LYS A CA 1
ATOM 1592 C C . LYS A 1 200 ? 20.456 -1.203 -10.782 1.00 80.88 200 LYS A C 1
ATOM 1594 O O . LYS A 1 200 ? 19.462 -0.517 -10.994 1.00 80.88 200 LYS A O 1
ATOM 1599 N N . GLY A 1 201 ? 20.745 -2.279 -11.515 1.00 78.00 201 GLY A N 1
ATOM 1600 C CA . GLY A 1 201 ? 19.922 -2.736 -12.641 1.00 78.00 201 GLY A CA 1
ATOM 1601 C C . GLY A 1 201 ? 20.241 -2.079 -13.990 1.00 78.00 201 GLY A C 1
ATOM 1602 O O . GLY A 1 201 ? 19.573 -2.395 -14.979 1.00 78.00 201 GLY A O 1
ATOM 1603 N N . VAL A 1 202 ? 21.259 -1.215 -14.066 1.00 82.00 202 VAL A N 1
ATOM 1604 C CA . VAL A 1 202 ? 21.761 -0.651 -15.325 1.00 82.00 202 VAL A CA 1
ATOM 1605 C C . VAL A 1 202 ? 22.926 -1.499 -15.839 1.00 82.00 202 VAL A C 1
ATOM 1607 O O . VAL A 1 202 ? 24.020 -1.510 -15.290 1.00 82.00 202 VAL A O 1
ATOM 1610 N N . GLY A 1 203 ? 22.686 -2.240 -16.921 1.00 82.75 203 GLY A N 1
ATOM 1611 C CA . GLY A 1 203 ? 23.733 -2.965 -17.648 1.00 82.75 203 GLY A CA 1
ATOM 1612 C C . GLY A 1 203 ? 24.319 -2.143 -18.798 1.00 82.75 203 GLY A C 1
ATOM 1613 O O . GLY A 1 203 ? 23.742 -1.133 -19.201 1.00 82.75 203 GLY A O 1
ATOM 1614 N N . ARG A 1 204 ? 25.416 -2.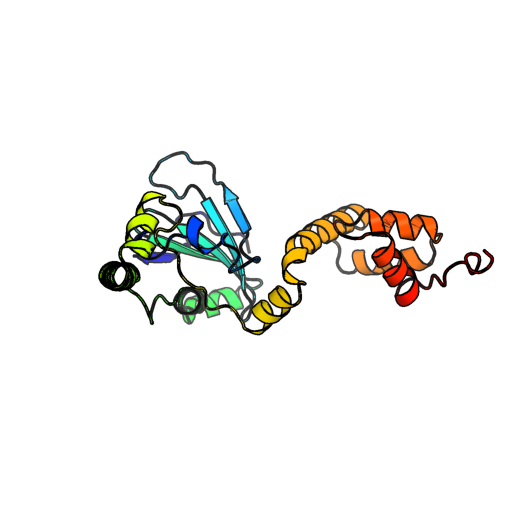628 -19.399 1.00 82.81 204 ARG A N 1
ATOM 1615 C CA . ARG A 1 204 ? 26.148 -1.943 -20.486 1.00 82.81 204 ARG A CA 1
ATOM 1616 C C . ARG A 1 204 ? 25.242 -1.441 -21.617 1.00 82.81 204 ARG A C 1
ATOM 1618 O O . ARG A 1 204 ? 25.283 -0.265 -21.941 1.00 82.81 204 ARG A O 1
ATOM 1625 N N . LYS A 1 205 ? 24.330 -2.290 -22.108 1.00 77.81 205 LYS A N 1
ATOM 1626 C CA . LYS A 1 205 ? 23.338 -1.925 -23.138 1.00 77.81 205 LYS A CA 1
ATOM 1627 C C . LYS A 1 205 ? 22.477 -0.717 -22.741 1.00 77.81 205 LYS A C 1
ATOM 1629 O O . LYS A 1 205 ? 22.198 0.139 -23.572 1.00 77.81 205 LYS A O 1
ATOM 1634 N N . VAL A 1 206 ? 22.002 -0.678 -21.495 1.00 75.38 206 VAL A N 1
ATOM 1635 C CA . VAL A 1 206 ? 21.130 0.403 -21.008 1.00 75.38 206 VAL A CA 1
ATOM 1636 C C . VAL A 1 206 ? 21.941 1.683 -20.827 1.00 75.38 206 VAL A C 1
ATOM 1638 O O . VAL A 1 206 ? 21.480 2.739 -21.249 1.00 75.38 206 VAL A O 1
ATOM 1641 N N . ALA A 1 207 ? 23.156 1.580 -20.281 1.00 80.62 207 ALA A N 1
ATOM 1642 C CA . ALA A 1 207 ? 24.077 2.708 -20.179 1.00 80.62 207 ALA A CA 1
ATOM 1643 C C . ALA A 1 207 ? 24.370 3.317 -21.561 1.00 80.62 207 ALA A C 1
ATOM 1645 O O . ALA A 1 207 ? 24.254 4.525 -21.719 1.00 80.62 207 ALA A O 1
ATOM 1646 N N . ASP A 1 208 ? 24.640 2.493 -22.577 1.00 76.00 208 ASP A N 1
ATOM 1647 C CA . ASP A 1 208 ? 24.847 2.947 -23.960 1.00 76.00 208 ASP A CA 1
ATOM 1648 C C . ASP A 1 208 ? 23.640 3.690 -24.538 1.00 76.00 208 ASP A C 1
ATOM 1650 O O . ASP A 1 208 ? 23.789 4.744 -25.152 1.00 76.00 208 ASP A O 1
ATOM 1654 N N . CYS A 1 209 ? 22.430 3.182 -24.294 1.00 67.81 209 CYS A N 1
ATOM 1655 C CA . CYS A 1 209 ? 21.197 3.836 -24.731 1.00 67.81 209 CYS A CA 1
ATOM 1656 C C . CYS A 1 209 ? 21.020 5.220 -24.082 1.00 67.81 209 CYS A C 1
ATOM 1658 O O . CYS A 1 209 ? 20.690 6.183 -24.770 1.00 67.81 209 CYS A O 1
ATOM 1660 N N . VAL A 1 210 ? 21.251 5.328 -22.769 1.00 73.81 210 VAL A N 1
ATOM 1661 C CA . VAL A 1 210 ? 21.150 6.598 -22.024 1.00 73.81 210 VAL A CA 1
ATOM 1662 C C . VAL A 1 210 ? 22.228 7.581 -22.472 1.00 73.81 210 VAL A C 1
ATOM 1664 O O . VAL A 1 210 ? 21.940 8.759 -22.671 1.00 73.81 210 VAL A O 1
ATOM 1667 N N . MET A 1 211 ? 23.456 7.104 -22.672 1.00 78.50 211 MET A N 1
ATOM 1668 C CA . MET A 1 211 ? 24.562 7.932 -23.141 1.00 78.50 211 MET A CA 1
ATOM 1669 C C . MET A 1 211 ? 24.294 8.518 -24.529 1.00 78.50 211 MET A C 1
ATOM 1671 O O . MET A 1 211 ? 24.471 9.720 -24.729 1.00 78.50 211 MET A O 1
ATOM 1675 N N . LEU A 1 212 ? 23.786 7.688 -25.444 1.00 70.31 212 LEU A N 1
ATOM 1676 C CA . LEU A 1 212 ? 23.445 8.085 -26.806 1.00 70.31 212 LEU A CA 1
ATOM 1677 C C . LEU A 1 212 ? 22.268 9.067 -26.864 1.00 70.31 212 LEU A C 1
ATOM 1679 O O . LEU A 1 212 ? 22.308 10.022 -27.632 1.00 70.31 212 LEU A O 1
ATOM 1683 N N . MET A 1 213 ? 21.206 8.818 -26.093 1.00 62.53 213 MET A N 1
ATOM 1684 C CA . MET A 1 213 ? 19.949 9.570 -26.211 1.00 62.53 213 MET A CA 1
ATOM 1685 C C . MET A 1 213 ? 19.864 10.792 -25.293 1.00 62.53 213 MET A C 1
ATOM 1687 O O . MET A 1 213 ? 19.081 11.697 -25.570 1.00 62.53 213 MET A O 1
ATOM 1691 N N . CYS A 1 214 ? 20.606 10.810 -24.182 1.00 70.75 214 CYS A N 1
ATOM 1692 C CA . CYS A 1 214 ? 20.422 11.809 -23.126 1.00 70.75 214 CYS A CA 1
ATOM 1693 C C . CYS A 1 214 ? 21.715 12.487 -22.658 1.00 70.75 214 CYS A C 1
ATOM 1695 O O . CYS A 1 214 ? 21.610 13.508 -21.974 1.00 70.75 214 CYS A O 1
ATOM 1697 N N . MET A 1 215 ? 22.901 11.954 -22.989 1.00 74.69 215 MET A N 1
ATOM 1698 C CA . MET A 1 215 ? 24.189 12.478 -22.500 1.00 74.69 215 MET A CA 1
ATOM 1699 C C . MET A 1 215 ? 25.128 12.992 -23.603 1.00 74.69 215 MET A C 1
ATOM 1701 O O . MET A 1 215 ? 26.321 13.149 -23.355 1.00 74.69 215 MET A O 1
ATOM 1705 N N . ASP A 1 216 ? 24.606 13.231 -24.808 1.00 78.38 216 ASP A N 1
ATOM 1706 C CA . ASP A 1 216 ? 25.345 13.752 -25.970 1.00 78.38 216 ASP A CA 1
ATOM 1707 C C . ASP A 1 216 ? 26.588 12.926 -26.354 1.00 78.38 216 ASP A C 1
ATOM 1709 O O . ASP A 1 216 ? 27.540 13.421 -26.958 1.00 78.38 216 ASP A O 1
ATOM 1713 N N . LYS A 1 217 ? 26.584 11.627 -26.020 1.00 71.81 217 LYS A N 1
ATOM 1714 C CA . LYS A 1 217 ? 27.671 10.697 -26.339 1.00 71.81 217 LYS A CA 1
ATOM 1715 C C . LYS A 1 217 ? 27.298 9.867 -27.562 1.00 71.81 217 LYS A C 1
ATOM 1717 O O . LYS A 1 217 ? 26.779 8.757 -27.453 1.00 71.81 217 LYS A O 1
ATOM 1722 N N . VAL A 1 218 ? 27.571 10.401 -28.747 1.00 67.31 218 VAL A N 1
ATOM 1723 C CA . VAL A 1 218 ? 27.540 9.616 -29.988 1.00 67.31 218 VAL A CA 1
ATOM 1724 C C . VAL A 1 218 ? 28.720 8.646 -29.974 1.00 67.31 218 VAL A C 1
ATOM 1726 O O . VAL A 1 218 ? 29.868 9.066 -29.870 1.00 67.31 218 VAL A O 1
ATOM 1729 N N . GLY A 1 219 ? 28.425 7.344 -29.972 1.00 57.09 219 GLY A N 1
ATOM 1730 C CA . GLY A 1 219 ? 29.427 6.295 -29.780 1.00 57.09 219 GLY A CA 1
ATOM 1731 C C . GLY A 1 219 ? 30.584 6.374 -30.779 1.00 57.09 219 GLY A C 1
ATOM 1732 O O . GLY A 1 219 ? 30.376 6.676 -31.953 1.00 57.09 219 GLY A O 1
ATOM 1733 N N . ASP A 1 220 ? 31.791 6.055 -30.308 1.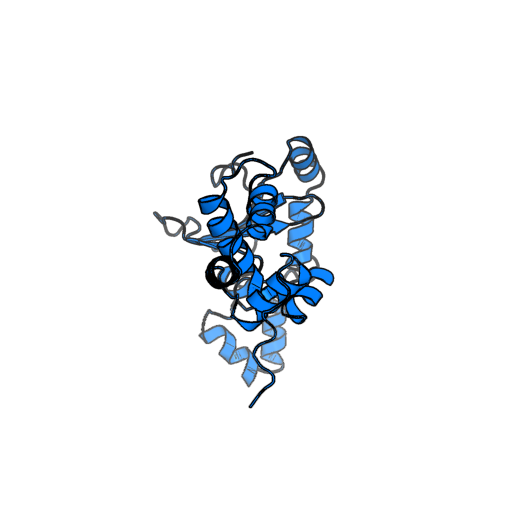00 49.72 220 ASP A N 1
ATOM 1734 C CA . ASP A 1 220 ? 32.978 5.884 -31.147 1.00 49.72 220 ASP A CA 1
ATOM 1735 C C . ASP A 1 220 ? 32.687 4.836 -32.239 1.00 49.72 220 ASP A C 1
ATOM 1737 O O . ASP A 1 220 ? 32.556 3.637 -31.975 1.00 49.72 220 ASP A O 1
ATOM 1741 N N . THR A 1 221 ? 32.568 5.285 -33.487 1.00 41.38 221 THR A N 1
ATOM 1742 C CA . THR A 1 221 ? 32.382 4.473 -34.702 1.00 41.38 221 THR A CA 1
ATOM 1743 C C . THR A 1 221 ? 33.635 3.654 -35.045 1.00 41.38 221 THR A C 1
ATOM 1745 O O . THR A 1 221 ? 34.235 3.827 -36.102 1.00 41.38 221 THR A O 1
ATOM 1748 N N . LYS A 1 222 ? 34.056 2.745 -34.158 1.00 42.81 222 LYS A N 1
ATOM 1749 C CA . LYS A 1 222 ? 35.165 1.797 -34.395 1.00 42.81 222 LYS A CA 1
ATOM 1750 C C . LYS A 1 222 ? 34.775 0.317 -34.291 1.00 42.81 222 LYS A C 1
ATOM 1752 O O . LYS A 1 222 ? 35.644 -0.534 -34.160 1.00 42.81 222 LYS A O 1
ATOM 1757 N N . LEU A 1 223 ? 33.485 -0.015 -34.376 1.00 41.03 223 LEU A N 1
ATOM 1758 C CA . LEU A 1 223 ? 32.992 -1.403 -34.291 1.00 41.03 223 LEU A CA 1
ATOM 1759 C C . LEU A 1 223 ? 32.281 -1.895 -35.566 1.00 41.03 223 LEU A C 1
ATOM 1761 O O . LEU A 1 223 ? 31.388 -2.732 -35.486 1.00 41.03 223 LEU A O 1
ATOM 1765 N N . ILE A 1 224 ? 32.678 -1.398 -36.743 1.00 35.56 224 ILE A N 1
ATOM 1766 C CA . ILE A 1 224 ? 32.234 -1.941 -38.040 1.00 35.56 224 ILE A CA 1
ATOM 1767 C C . ILE A 1 224 ? 33.433 -2.104 -38.990 1.00 35.56 224 ILE A C 1
ATOM 1769 O O . ILE A 1 224 ? 33.417 -1.604 -40.103 1.00 35.56 224 ILE A O 1
ATOM 1773 N N . GLU A 1 225 ? 34.492 -2.778 -38.547 1.00 35.34 225 GLU A N 1
ATOM 1774 C CA . GLU A 1 225 ? 35.420 -3.487 -39.441 1.00 35.34 225 GLU A CA 1
ATOM 1775 C C . GLU A 1 225 ? 35.844 -4.775 -38.726 1.00 35.34 225 GLU A C 1
ATOM 1777 O O . GLU A 1 225 ? 36.583 -4.744 -37.740 1.00 35.34 225 GLU A O 1
ATOM 1782 N N . GLY A 1 226 ? 35.286 -5.895 -39.185 1.00 36.09 226 GLY A N 1
ATOM 1783 C CA . GLY A 1 226 ? 35.467 -7.241 -38.646 1.00 36.09 226 GLY A CA 1
ATOM 1784 C C . GLY A 1 226 ? 34.491 -8.205 -39.293 1.00 36.09 226 GLY A C 1
ATOM 1785 O O . GLY A 1 226 ? 33.308 -8.167 -38.892 1.00 36.09 226 GLY A O 1
#

Organism: NCBI:txid1651941

pLDDT: mean 81.44, std 13.34, range [35.34, 96.94]